Protein AF-A0A9X4BRK8-F1 (afdb_monomer_lite)

Structure (mmCIF, N/CA/C/O backbone):
data_AF-A0A9X4BRK8-F1
#
_entry.id   AF-A0A9X4BRK8-F1
#
loop_
_atom_site.group_PDB
_atom_site.id
_atom_site.type_symbol
_atom_site.label_atom_id
_atom_site.label_alt_id
_atom_site.label_comp_id
_atom_site.label_asym_id
_atom_site.label_entity_id
_atom_site.label_seq_id
_atom_site.pdbx_PDB_ins_code
_atom_site.Cartn_x
_atom_site.Cartn_y
_atom_site.Cartn_z
_atom_site.occupancy
_atom_site.B_iso_or_equiv
_atom_site.auth_seq_id
_atom_site.auth_comp_id
_atom_site.auth_asym_id
_atom_site.auth_atom_id
_atom_site.pdbx_PDB_model_num
ATOM 1 N N . MET A 1 1 ? -19.166 24.510 8.272 1.00 47.44 1 MET A N 1
ATOM 2 C CA . MET A 1 1 ? -17.804 25.096 8.291 1.00 47.44 1 MET A CA 1
ATOM 3 C C . MET A 1 1 ? -17.540 25.873 9.580 1.00 47.44 1 MET A C 1
ATOM 5 O O . MET A 1 1 ? -16.545 25.584 10.220 1.00 47.44 1 MET A O 1
ATOM 9 N N . GLN A 1 2 ? -18.430 26.770 10.032 1.00 37.22 2 GLN A N 1
ATOM 10 C CA . GLN A 1 2 ? -18.241 27.471 11.315 1.00 37.22 2 GLN A CA 1
ATOM 11 C C . GLN A 1 2 ? -18.487 26.601 12.559 1.00 37.22 2 GLN A C 1
ATOM 13 O O . GLN A 1 2 ? -17.734 26.729 13.507 1.00 37.22 2 GLN A O 1
ATOM 18 N N . GLU A 1 3 ? -19.438 25.664 12.565 1.00 36.09 3 GLU A N 1
ATOM 19 C CA . GLU A 1 3 ? -19.754 24.896 13.789 1.00 36.09 3 GLU A CA 1
ATOM 20 C C . GLU A 1 3 ? -18.674 23.882 14.208 1.00 36.09 3 GLU A C 1
ATOM 22 O O . GLU A 1 3 ? -18.436 23.701 15.397 1.00 36.09 3 GLU A O 1
ATOM 27 N N . ARG A 1 4 ? -17.960 23.263 13.256 1.00 47.50 4 ARG A N 1
ATOM 28 C CA . ARG A 1 4 ? -16.922 22.253 13.554 1.00 47.50 4 ARG A CA 1
ATOM 29 C C . ARG A 1 4 ? -15.639 22.875 14.117 1.00 47.50 4 ARG A C 1
ATOM 31 O O . ARG A 1 4 ? -15.017 22.294 15.003 1.00 47.50 4 ARG A O 1
ATOM 38 N N . ASP A 1 5 ? -15.272 24.060 13.629 1.00 40.69 5 ASP A N 1
ATOM 39 C CA . ASP A 1 5 ? -14.136 24.830 14.147 1.00 40.69 5 ASP A CA 1
ATOM 40 C C . ASP A 1 5 ? -14.514 25.691 15.361 1.00 40.69 5 ASP A C 1
ATOM 42 O O . ASP A 1 5 ? -13.680 25.872 16.247 1.00 40.69 5 ASP A O 1
ATOM 46 N N . ALA A 1 6 ? -15.760 26.174 15.462 1.00 37.47 6 ALA A N 1
ATOM 47 C CA . ALA A 1 6 ? -16.245 26.892 16.643 1.00 37.47 6 ALA A CA 1
ATOM 48 C C . ALA A 1 6 ? -16.349 25.965 17.862 1.00 37.47 6 ALA A C 1
ATOM 50 O O . ALA A 1 6 ? -15.853 26.325 18.926 1.00 37.47 6 ALA A O 1
ATOM 51 N N . ALA A 1 7 ? -16.838 24.730 17.697 1.00 42.97 7 ALA A N 1
ATOM 52 C CA . ALA A 1 7 ? -16.817 23.724 18.765 1.00 42.97 7 ALA A CA 1
ATOM 53 C C . ALA A 1 7 ? -15.388 23.327 19.197 1.00 42.97 7 ALA A C 1
ATOM 55 O O . ALA A 1 7 ? -15.181 22.868 20.315 1.00 42.97 7 ALA A O 1
ATOM 56 N N . ARG A 1 8 ? -14.377 23.521 18.334 1.00 47.47 8 ARG A N 1
ATOM 57 C CA . ARG A 1 8 ? -12.959 23.264 18.655 1.00 47.47 8 ARG A CA 1
ATOM 58 C C . ARG A 1 8 ? -12.222 24.468 19.254 1.00 47.47 8 ARG A C 1
ATOM 60 O O . ARG A 1 8 ? -11.180 24.265 19.873 1.00 47.47 8 ARG A O 1
ATOM 67 N N . LYS A 1 9 ? -12.698 25.702 19.047 1.00 42.47 9 LYS A N 1
ATOM 68 C CA . LYS A 1 9 ? -11.983 26.937 19.437 1.00 42.47 9 LYS A CA 1
ATOM 69 C C . LYS A 1 9 ? -12.664 27.777 20.516 1.00 42.47 9 LYS A C 1
ATOM 71 O O . LYS A 1 9 ? -11.999 28.656 21.059 1.00 42.47 9 LYS A O 1
ATOM 76 N N . SER A 1 10 ? -13.922 27.528 20.869 1.00 37.38 10 SER A N 1
ATOM 77 C CA . SER A 1 10 ? -14.596 28.275 21.937 1.00 37.38 10 SER A CA 1
ATOM 78 C C . SER A 1 10 ? -15.295 27.346 22.927 1.00 37.38 10 SER A C 1
ATOM 80 O O . SER A 1 10 ? -16.379 26.855 22.639 1.00 37.38 10 SER A O 1
ATOM 82 N N . ASN A 1 11 ? -14.647 27.202 24.089 1.00 33.84 11 ASN A N 1
ATOM 83 C CA . ASN A 1 11 ? -15.094 26.708 25.401 1.00 33.84 11 ASN A CA 1
ATOM 84 C C . ASN A 1 11 ? -14.345 25.458 25.896 1.00 33.84 11 ASN A C 1
ATOM 86 O O . ASN A 1 11 ? -14.092 24.541 25.119 1.00 33.84 11 ASN A O 1
ATOM 90 N N . PRO A 1 12 ? -14.007 25.395 27.202 1.00 38.78 12 PRO A N 1
ATOM 91 C CA . PRO A 1 12 ? -13.500 24.199 27.865 1.00 38.78 12 PRO A CA 1
ATOM 92 C C . PRO A 1 12 ? -14.657 23.215 28.097 1.00 38.78 12 PRO A C 1
ATOM 94 O O . PRO A 1 12 ? -14.921 22.802 29.224 1.00 38.78 12 PRO A O 1
ATOM 97 N N . GLU A 1 13 ? -15.399 22.886 27.042 1.00 43.75 13 GLU A N 1
ATOM 98 C CA . GLU A 1 13 ? -16.295 21.741 27.094 1.00 43.75 13 GLU A CA 1
ATOM 99 C C . GLU A 1 13 ? -15.433 20.476 27.195 1.00 43.75 13 GLU A C 1
ATOM 101 O O . GLU A 1 13 ? -14.366 20.404 26.568 1.00 43.75 13 GLU A O 1
ATOM 106 N N . PRO A 1 14 ? -15.832 19.487 28.014 1.00 42.47 14 PRO A N 1
ATOM 107 C CA . PRO A 1 14 ? -15.143 18.209 28.034 1.00 42.47 14 PRO A CA 1
ATOM 108 C C . PRO A 1 14 ? -15.104 17.686 26.598 1.00 42.47 14 PRO A C 1
ATOM 110 O O . PRO A 1 14 ? -16.130 17.665 25.921 1.00 42.47 14 PRO A O 1
ATOM 113 N N . ALA A 1 15 ? -13.905 17.340 26.118 1.00 55.28 15 ALA A N 1
ATOM 114 C CA . ALA A 1 15 ? -13.717 16.820 24.769 1.00 55.28 15 ALA A CA 1
ATOM 115 C C . ALA A 1 15 ? -14.790 15.760 24.494 1.00 55.28 15 ALA A C 1
ATOM 117 O O . ALA A 1 15 ? -14.903 14.817 25.277 1.00 55.28 15 ALA A O 1
ATOM 118 N N . ALA A 1 16 ? -15.589 15.959 23.437 1.00 64.69 16 ALA A N 1
ATOM 119 C CA . ALA A 1 16 ? -16.708 15.083 23.102 1.00 64.69 16 ALA A CA 1
ATOM 120 C C . ALA A 1 16 ? -16.284 13.612 23.224 1.00 64.69 16 ALA A C 1
ATOM 122 O O . ALA A 1 16 ? -15.266 13.214 22.641 1.00 64.69 16 ALA A O 1
ATOM 123 N N . GLU A 1 17 ? -17.035 12.851 24.026 1.00 84.00 17 GLU A N 1
ATOM 124 C CA . GLU A 1 17 ? -16.755 11.450 24.333 1.00 84.00 17 GLU A CA 1
ATOM 125 C C . GLU A 1 17 ? -16.599 10.656 23.030 1.00 84.00 17 GLU A C 1
ATOM 127 O O . GLU A 1 17 ? -17.471 10.677 22.158 1.00 84.00 17 GLU A O 1
ATOM 132 N N . ILE A 1 18 ? -15.462 9.976 22.877 1.00 90.75 18 ILE A N 1
ATOM 133 C CA . ILE A 1 18 ? -15.183 9.178 21.684 1.00 90.75 18 ILE A CA 1
ATOM 134 C C . ILE A 1 18 ? -15.960 7.868 21.808 1.00 90.75 18 ILE A C 1
ATOM 136 O O . ILE A 1 18 ? -15.642 7.029 22.645 1.00 90.75 18 ILE A O 1
ATOM 140 N N . LYS A 1 19 ? -16.955 7.664 20.945 1.00 93.12 19 LYS A N 1
ATOM 141 C CA . LYS A 1 19 ? -17.783 6.451 20.912 1.00 93.12 19 LYS A CA 1
ATOM 142 C C . LYS A 1 19 ? -17.181 5.328 20.079 1.00 93.12 19 LYS A C 1
ATOM 144 O O . LYS A 1 19 ? -17.564 4.180 20.275 1.00 93.12 19 LYS A O 1
ATOM 149 N N . GLN A 1 20 ? -16.276 5.639 19.151 1.00 95.44 20 GLN A N 1
ATOM 150 C CA . GLN A 1 20 ? -15.549 4.643 18.360 1.00 95.44 20 GLN A CA 1
ATOM 151 C C . GLN A 1 20 ? -14.263 5.206 17.746 1.00 95.44 20 GLN A C 1
ATOM 153 O O . GLN A 1 20 ? -14.160 6.403 17.464 1.00 95.44 20 GLN A O 1
ATOM 158 N N . LEU A 1 21 ? -13.316 4.313 17.462 1.00 97.56 21 LEU A N 1
ATOM 159 C CA . LEU A 1 21 ? -12.140 4.583 16.640 1.00 97.56 21 LEU A CA 1
ATOM 160 C C . LEU A 1 21 ? -12.129 3.651 15.421 1.00 97.56 21 LEU A C 1
ATOM 162 O O . LEU A 1 21 ? -12.079 2.430 15.561 1.00 97.56 21 LEU A O 1
ATOM 166 N N . ALA A 1 22 ? -12.111 4.227 14.222 1.00 97.69 22 ALA A N 1
ATOM 167 C CA . ALA A 1 22 ? -11.829 3.496 12.993 1.00 97.69 22 ALA A CA 1
ATOM 168 C C . ALA A 1 22 ? -10.344 3.635 12.632 1.00 97.69 22 ALA A C 1
ATOM 170 O O . ALA A 1 22 ? -9.827 4.747 12.523 1.00 97.69 22 ALA A O 1
ATOM 171 N N . VAL A 1 23 ? -9.666 2.507 12.431 1.00 97.94 23 VAL A N 1
ATOM 172 C CA . VAL A 1 23 ? -8.261 2.437 12.012 1.00 97.94 23 VAL A CA 1
ATOM 173 C C . VAL A 1 23 ? -8.213 1.861 10.606 1.00 97.94 23 VAL A C 1
ATOM 175 O O . VAL A 1 23 ? -8.427 0.667 10.419 1.00 97.94 23 VAL A O 1
ATOM 178 N N . LEU A 1 24 ? -7.941 2.693 9.608 1.00 97.25 24 LEU A N 1
ATOM 179 C CA . LEU A 1 24 ? -7.894 2.264 8.217 1.00 97.25 24 LEU A CA 1
ATOM 180 C C . LEU A 1 24 ? -6.449 2.076 7.771 1.00 97.25 24 LEU A C 1
ATOM 182 O O . LEU A 1 24 ? -5.605 2.953 7.973 1.00 97.25 24 LEU A O 1
ATOM 186 N N . ASP A 1 25 ? -6.173 0.956 7.115 1.00 95.38 25 ASP A N 1
ATOM 187 C CA . ASP A 1 25 ? -5.050 0.909 6.201 1.00 95.38 25 ASP A CA 1
ATOM 188 C C . ASP A 1 25 ? -5.290 1.884 5.050 1.00 95.38 25 ASP A C 1
ATOM 190 O O . ASP A 1 25 ? -6.407 2.062 4.563 1.00 95.38 25 ASP A O 1
ATOM 194 N N . TRP A 1 26 ? -4.223 2.537 4.625 1.00 93.25 26 TRP A N 1
ATOM 195 C CA . TRP A 1 26 ? -4.277 3.424 3.484 1.00 93.25 26 TRP A CA 1
ATOM 196 C C . TRP A 1 26 ? -4.177 2.659 2.169 1.00 93.25 26 TRP A C 1
ATOM 198 O O . TRP A 1 26 ? -5.005 2.859 1.281 1.00 93.25 26 TRP A O 1
ATOM 208 N N . ASP A 1 27 ? -3.173 1.794 2.043 1.00 89.88 27 ASP A N 1
ATOM 209 C CA . ASP A 1 27 ? -2.798 1.186 0.770 1.00 89.88 27 ASP A CA 1
ATOM 210 C C . ASP A 1 27 ? -3.693 -0.024 0.476 1.00 89.88 27 ASP A C 1
ATOM 212 O O . ASP A 1 27 ? -3.844 -0.911 1.303 1.00 89.88 27 ASP A O 1
ATOM 216 N N . ASP A 1 28 ? -4.349 -0.019 -0.685 1.00 88.00 28 ASP A N 1
ATOM 217 C CA . ASP A 1 28 ? -5.290 -1.048 -1.159 1.00 88.00 28 ASP A CA 1
ATOM 218 C C . ASP A 1 28 ? -6.465 -1.378 -0.222 1.00 88.00 28 ASP A C 1
ATOM 220 O O . ASP A 1 28 ? -7.196 -2.346 -0.432 1.00 88.00 28 ASP A O 1
ATOM 224 N N . CYS A 1 29 ? -6.700 -0.507 0.757 1.00 91.00 29 CYS A N 1
ATOM 225 C CA . CYS A 1 29 ? -7.930 -0.406 1.524 1.00 91.00 29 CYS A CA 1
ATOM 226 C C . CYS A 1 29 ? -8.630 0.910 1.151 1.00 91.00 29 CYS A C 1
ATOM 228 O O . CYS A 1 29 ? -9.657 0.893 0.476 1.00 91.00 29 CYS A O 1
ATOM 230 N N . VAL A 1 30 ? -8.046 2.067 1.478 1.00 92.56 30 VAL A N 1
ATOM 231 C CA . VAL A 1 30 ? -8.628 3.379 1.133 1.00 92.56 30 VAL A CA 1
ATOM 232 C C . VAL A 1 30 ? -8.224 3.845 -0.269 1.00 92.56 30 VAL A C 1
ATOM 234 O O . VAL A 1 30 ? -9.067 4.333 -1.025 1.00 92.56 30 VAL A O 1
ATOM 237 N N . ARG A 1 31 ? -6.948 3.701 -0.634 1.00 92.31 31 ARG A N 1
ATOM 238 C CA . ARG A 1 31 ? -6.349 4.199 -1.881 1.00 92.31 31 ARG A CA 1
ATOM 239 C C . ARG A 1 31 ? -5.922 3.036 -2.778 1.00 92.31 31 ARG A C 1
ATOM 241 O O . ARG A 1 31 ? -5.335 2.078 -2.292 1.00 92.31 31 ARG A O 1
ATOM 248 N N . ASP A 1 32 ? -6.169 3.143 -4.086 1.00 91.38 32 ASP A N 1
ATOM 249 C CA . ASP A 1 32 ? -5.769 2.137 -5.090 1.00 91.38 32 ASP A CA 1
ATOM 250 C C . ASP A 1 32 ? -4.252 2.204 -5.348 1.00 91.38 32 ASP A C 1
ATOM 252 O O . ASP A 1 32 ? -3.784 2.940 -6.223 1.00 91.38 32 ASP A O 1
ATOM 256 N N . GLU A 1 33 ? -3.462 1.491 -4.537 1.00 91.19 33 GLU A N 1
ATOM 257 C CA . GLU A 1 33 ? -1.999 1.493 -4.634 1.00 91.19 33 GLU A CA 1
ATOM 258 C C . GLU A 1 33 ? -1.529 0.659 -5.809 1.00 91.19 33 GLU A C 1
ATOM 260 O O . GLU A 1 33 ? -0.759 1.150 -6.637 1.00 91.19 33 GLU A O 1
ATOM 265 N N . LYS A 1 34 ? -2.044 -0.562 -5.928 1.00 91.50 34 LYS A N 1
ATOM 266 C CA . LYS A 1 34 ? -1.611 -1.513 -6.951 1.00 91.50 34 LYS A CA 1
ATOM 267 C C . LYS A 1 34 ? -1.992 -1.041 -8.351 1.00 91.50 34 LYS A C 1
ATOM 269 O O . LYS A 1 34 ? -1.164 -1.112 -9.264 1.00 91.50 34 LYS A O 1
ATOM 274 N N . GLY A 1 35 ? -3.199 -0.500 -8.532 1.00 92.44 35 GLY A N 1
ATOM 275 C CA . GLY A 1 35 ? -3.634 0.058 -9.811 1.00 92.44 35 GLY A CA 1
ATOM 276 C C . GLY A 1 35 ? -2.796 1.264 -10.233 1.00 92.44 35 GLY A C 1
ATOM 277 O O . GLY A 1 35 ? -2.361 1.347 -11.384 1.00 92.44 35 GLY A O 1
ATOM 278 N N . MET A 1 36 ? -2.481 2.161 -9.297 1.00 92.38 36 MET A N 1
ATOM 279 C CA . MET A 1 36 ? -1.610 3.305 -9.570 1.00 92.38 36 MET A CA 1
ATOM 280 C C . MET A 1 36 ? -0.160 2.878 -9.836 1.00 92.38 36 MET A C 1
ATOM 282 O O . MET A 1 36 ? 0.473 3.387 -10.760 1.00 92.38 36 MET A O 1
ATOM 286 N N . THR A 1 37 ? 0.363 1.901 -9.092 1.00 93.00 37 THR A N 1
ATOM 287 C CA . THR A 1 37 ? 1.703 1.341 -9.308 1.00 93.00 37 THR A CA 1
ATOM 288 C C . THR A 1 37 ? 1.842 0.745 -10.708 1.00 93.00 37 THR A C 1
ATOM 290 O O . THR A 1 37 ? 2.854 0.984 -11.369 1.00 93.00 37 THR A O 1
ATOM 293 N N . TYR A 1 38 ? 0.820 0.032 -11.196 1.00 94.44 38 TYR A N 1
ATOM 294 C CA . TYR A 1 38 ? 0.775 -0.466 -12.572 1.00 94.44 38 TYR A CA 1
ATOM 295 C C . TYR A 1 38 ? 0.936 0.675 -13.583 1.00 94.44 38 TYR A C 1
ATOM 297 O O . TYR A 1 38 ? 1.852 0.660 -14.405 1.00 94.44 38 TYR A O 1
ATOM 305 N N . GLN A 1 39 ? 0.084 1.695 -13.484 1.00 94.69 39 GLN A N 1
ATOM 306 C CA . GLN A 1 39 ? 0.057 2.814 -14.428 1.00 94.69 39 GLN A CA 1
ATOM 307 C C . GLN A 1 39 ? 1.375 3.601 -14.426 1.00 94.69 39 GLN A C 1
ATOM 309 O O . GLN A 1 39 ? 1.939 3.886 -15.485 1.00 94.69 39 GLN A O 1
ATOM 314 N N . LEU A 1 40 ? 1.916 3.893 -13.240 1.00 94.88 40 LEU A N 1
ATOM 315 C CA . LEU A 1 40 ? 3.173 4.623 -13.097 1.00 94.88 40 LEU A CA 1
ATOM 316 C C . LEU A 1 40 ? 4.383 3.838 -13.611 1.00 94.88 40 LEU A C 1
ATOM 318 O O . LEU A 1 40 ? 5.271 4.439 -14.208 1.00 94.88 40 LEU A O 1
ATOM 322 N N . LEU A 1 41 ? 4.438 2.515 -13.418 1.00 96.12 41 LEU A N 1
ATOM 323 C CA . LEU A 1 41 ? 5.531 1.695 -13.956 1.00 96.12 41 LEU A CA 1
ATOM 324 C C . LEU A 1 41 ? 5.498 1.631 -15.486 1.00 96.12 41 LEU A C 1
ATOM 326 O O . LEU A 1 41 ? 6.548 1.707 -16.120 1.00 96.12 41 LEU A O 1
ATOM 330 N N . HIS A 1 42 ? 4.310 1.559 -16.088 1.00 95.62 42 HIS A N 1
ATOM 331 C CA . HIS A 1 42 ? 4.150 1.660 -17.543 1.00 95.62 42 HIS A CA 1
ATOM 332 C C . HIS A 1 42 ? 4.609 3.018 -18.082 1.00 95.62 42 HIS A C 1
ATOM 334 O O . HIS A 1 42 ? 5.343 3.078 -19.071 1.00 95.62 42 HIS A O 1
ATOM 340 N N . ASN A 1 43 ? 4.254 4.111 -17.403 1.00 95.31 43 ASN A N 1
ATOM 341 C CA . ASN A 1 43 ? 4.761 5.439 -17.748 1.00 95.31 43 ASN A CA 1
ATOM 342 C C . ASN A 1 43 ? 6.286 5.522 -17.599 1.00 95.31 43 ASN A C 1
ATOM 344 O O . ASN A 1 43 ? 6.957 6.024 -18.497 1.00 95.31 43 ASN A O 1
ATOM 348 N N . ALA A 1 44 ? 6.842 4.997 -16.505 1.00 95.31 44 ALA A N 1
ATOM 349 C CA . ALA A 1 44 ? 8.278 4.998 -16.250 1.00 95.31 44 ALA A CA 1
ATOM 350 C C . ALA A 1 44 ? 9.057 4.214 -17.314 1.00 95.31 44 ALA A C 1
ATOM 352 O O . ALA A 1 44 ? 10.106 4.674 -17.763 1.00 95.31 44 ALA A O 1
ATOM 353 N N . LEU A 1 45 ? 8.530 3.072 -17.768 1.00 95.12 45 LEU A N 1
ATOM 354 C CA . LEU A 1 45 ? 9.090 2.320 -18.891 1.00 95.12 45 LEU A CA 1
ATOM 355 C C . LEU A 1 45 ? 9.103 3.154 -20.176 1.00 95.12 45 LEU A C 1
ATOM 357 O O . LEU A 1 45 ? 10.134 3.223 -20.840 1.00 95.12 45 LEU A O 1
ATOM 361 N N . ALA A 1 46 ? 7.991 3.814 -20.509 1.00 94.19 46 ALA A N 1
ATOM 362 C CA . ALA A 1 46 ? 7.902 4.654 -21.701 1.00 94.19 46 ALA A CA 1
ATOM 363 C C . ALA A 1 46 ? 8.860 5.855 -21.647 1.00 94.19 46 ALA A C 1
ATOM 365 O O . ALA A 1 46 ? 9.510 6.158 -22.643 1.00 94.19 46 ALA A O 1
ATOM 366 N N . ILE A 1 47 ? 8.987 6.510 -20.490 1.00 93.69 47 ILE A N 1
ATOM 367 C CA . ILE A 1 47 ? 9.930 7.617 -20.277 1.00 93.69 47 ILE A CA 1
ATOM 368 C C . ILE A 1 47 ? 11.369 7.122 -20.450 1.00 93.69 47 ILE A C 1
ATOM 370 O O . ILE A 1 47 ? 12.086 7.626 -21.311 1.00 93.69 47 ILE A O 1
ATOM 374 N N . THR A 1 48 ? 11.746 6.067 -19.724 1.00 93.56 48 THR A N 1
ATOM 375 C CA . THR A 1 48 ? 13.106 5.503 -19.767 1.00 93.56 48 THR A CA 1
ATOM 376 C C . THR A 1 48 ? 13.477 5.036 -21.181 1.00 93.56 48 THR A C 1
ATOM 378 O O . THR A 1 48 ? 14.603 5.225 -21.635 1.00 93.56 48 THR A O 1
ATOM 381 N N . ALA A 1 49 ? 12.522 4.458 -21.917 1.00 92.69 49 ALA A N 1
ATOM 382 C CA . ALA A 1 49 ? 12.722 4.011 -23.294 1.00 92.69 49 ALA A CA 1
ATOM 383 C C . ALA A 1 49 ? 12.946 5.155 -24.294 1.00 92.69 49 ALA A C 1
ATOM 385 O O . ALA A 1 49 ? 13.543 4.916 -25.342 1.00 92.69 49 ALA A O 1
ATOM 386 N N . ARG A 1 50 ? 12.448 6.366 -24.008 1.00 90.19 50 ARG A N 1
ATOM 387 C CA . ARG A 1 50 ? 12.673 7.562 -24.839 1.00 90.19 50 ARG A CA 1
ATOM 388 C C . ARG A 1 50 ? 13.985 8.256 -24.516 1.00 90.19 50 ARG A C 1
ATOM 390 O O . ARG A 1 50 ? 14.620 8.777 -25.419 1.00 90.19 50 ARG A O 1
ATOM 397 N N . GLU A 1 51 ? 14.386 8.255 -23.248 1.00 87.00 51 GLU A N 1
ATOM 398 C CA . GLU A 1 51 ? 15.670 8.819 -22.808 1.00 87.00 51 GLU A CA 1
ATOM 399 C C . GLU A 1 51 ? 16.868 8.075 -23.415 1.00 87.00 51 GLU A C 1
ATOM 401 O O . GLU A 1 51 ? 17.959 8.627 -23.512 1.00 87.00 51 GLU A O 1
ATOM 406 N N . SER A 1 52 ? 16.670 6.819 -23.828 1.00 71.44 52 SER A N 1
ATOM 407 C CA . SER A 1 52 ? 17.679 5.991 -24.491 1.00 71.44 52 SER A CA 1
ATOM 408 C C . SER A 1 52 ? 17.247 5.666 -25.926 1.00 71.44 52 SER A C 1
ATOM 410 O O . SER A 1 52 ? 16.644 4.614 -26.172 1.00 71.44 52 SER A O 1
ATOM 412 N N . GLU A 1 53 ? 17.545 6.567 -26.871 1.00 54.88 53 GLU A N 1
ATOM 413 C CA . GLU A 1 53 ? 17.298 6.342 -28.302 1.00 54.88 53 GLU A CA 1
ATOM 414 C C . GLU A 1 53 ? 17.929 5.010 -28.759 1.00 54.88 53 GLU A C 1
ATOM 416 O O . GLU A 1 53 ? 19.087 4.718 -28.468 1.00 54.88 53 GLU A O 1
ATOM 421 N N . ALA A 1 54 ? 17.143 4.180 -29.455 1.00 58.28 54 ALA A N 1
ATOM 422 C CA . ALA A 1 54 ? 17.545 2.875 -30.000 1.00 58.28 54 ALA A CA 1
ATOM 423 C C . ALA A 1 54 ? 17.982 1.794 -28.980 1.00 58.28 54 ALA A C 1
ATOM 425 O O . ALA A 1 54 ? 18.724 0.874 -29.328 1.00 58.28 54 ALA A O 1
ATOM 426 N N . SER A 1 55 ? 17.481 1.836 -27.742 1.00 74.06 55 SER A N 1
ATOM 427 C CA . SER A 1 55 ? 17.771 0.792 -26.748 1.00 74.06 55 SER A CA 1
ATOM 428 C C . SER A 1 55 ? 16.922 -0.485 -26.938 1.00 74.06 55 SER A C 1
ATOM 430 O O . SER A 1 55 ? 15.769 -0.416 -27.382 1.00 74.06 55 SER A O 1
ATOM 432 N N . PRO A 1 56 ? 17.428 -1.675 -26.548 1.00 87.06 56 PRO A N 1
ATOM 433 C CA . PRO A 1 56 ? 16.625 -2.897 -26.423 1.00 87.06 56 PRO A CA 1
ATOM 434 C C . PRO A 1 56 ? 15.309 -2.686 -25.656 1.00 87.06 56 PRO A C 1
ATOM 436 O O . PRO A 1 56 ? 14.278 -3.262 -26.015 1.00 87.06 56 PRO A O 1
ATOM 439 N N . LEU A 1 57 ? 15.315 -1.771 -24.679 1.00 91.31 57 LEU A N 1
ATOM 440 C CA . LEU A 1 57 ? 14.133 -1.366 -23.928 1.00 91.31 57 LEU A CA 1
ATOM 441 C C . LEU A 1 57 ? 13.024 -0.796 -24.826 1.00 91.31 57 LEU A C 1
ATOM 443 O O . LEU A 1 57 ? 11.866 -1.162 -24.641 1.00 91.31 57 LEU A O 1
ATOM 447 N N . SER A 1 58 ? 13.334 0.038 -25.824 1.00 91.06 58 SER A N 1
ATOM 448 C CA . SER A 1 58 ? 12.315 0.599 -26.725 1.00 91.06 58 SER A CA 1
ATOM 449 C C . SER A 1 58 ? 11.557 -0.502 -27.481 1.00 91.06 58 SER A C 1
ATOM 451 O O . SER A 1 58 ? 10.336 -0.420 -27.636 1.00 91.06 58 SER A O 1
ATOM 453 N N . ARG A 1 59 ? 12.244 -1.586 -27.881 1.00 90.50 59 ARG A N 1
ATOM 454 C CA . ARG A 1 59 ? 11.602 -2.766 -28.496 1.00 90.50 59 ARG A CA 1
ATOM 455 C C . ARG A 1 59 ? 10.725 -3.524 -27.499 1.00 90.50 59 ARG A C 1
ATOM 457 O O . ARG A 1 59 ? 9.590 -3.864 -27.830 1.00 90.50 59 ARG A O 1
ATOM 464 N N . ALA A 1 60 ? 11.218 -3.752 -26.280 1.00 93.38 60 ALA A N 1
ATOM 465 C CA . ALA A 1 60 ? 10.454 -4.422 -25.228 1.00 93.38 60 ALA A CA 1
ATOM 466 C C . ALA A 1 60 ? 9.182 -3.643 -24.847 1.00 93.38 60 ALA A C 1
ATOM 468 O O . ALA A 1 60 ? 8.116 -4.240 -24.689 1.00 93.38 60 ALA A O 1
ATOM 469 N N . VAL A 1 61 ? 9.261 -2.311 -24.772 1.00 93.31 61 VAL A N 1
ATOM 470 C CA . VAL A 1 61 ? 8.103 -1.435 -24.526 1.00 93.31 61 VAL A CA 1
ATOM 471 C C . VAL A 1 61 ? 7.115 -1.474 -25.694 1.00 93.31 61 VAL A C 1
ATOM 473 O O . VAL A 1 61 ? 5.909 -1.559 -25.472 1.00 93.31 61 VAL A O 1
ATOM 476 N N . ALA A 1 62 ? 7.585 -1.497 -26.944 1.00 90.38 62 ALA A N 1
ATOM 477 C CA . ALA A 1 62 ? 6.699 -1.666 -28.096 1.00 90.38 62 ALA A CA 1
ATOM 478 C C . ALA A 1 62 ? 5.953 -3.015 -28.061 1.00 90.38 62 ALA A C 1
ATOM 480 O O . ALA A 1 62 ? 4.751 -3.070 -28.331 1.00 90.38 62 ALA A O 1
ATOM 481 N N . GLN A 1 63 ? 6.635 -4.100 -27.677 1.00 90.25 63 GLN A N 1
ATOM 482 C CA . GLN A 1 63 ? 6.015 -5.416 -27.503 1.00 90.25 63 GLN A CA 1
ATOM 483 C C . GLN A 1 63 ? 4.989 -5.426 -26.362 1.00 90.25 63 GLN A C 1
ATOM 485 O O . GLN A 1 63 ? 3.903 -5.987 -26.529 1.00 90.25 63 GLN A O 1
ATOM 490 N N . LEU A 1 64 ? 5.307 -4.788 -25.233 1.00 91.50 64 LEU A N 1
ATOM 491 C CA . LEU A 1 64 ? 4.388 -4.592 -24.111 1.00 91.50 64 LEU A CA 1
ATOM 492 C C . LEU A 1 64 ? 3.113 -3.863 -24.563 1.00 91.50 64 LEU A C 1
ATOM 494 O O . LEU A 1 64 ? 2.012 -4.372 -24.358 1.00 91.50 64 LEU A O 1
ATOM 498 N N . ASN A 1 65 ? 3.256 -2.73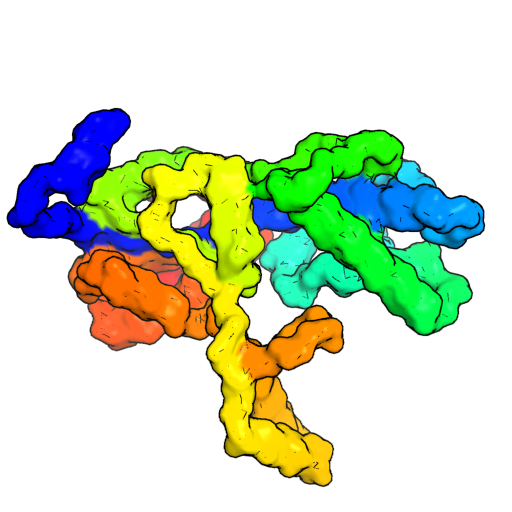8 -25.267 1.00 87.75 65 ASN A N 1
ATOM 499 C CA . ASN A 1 65 ? 2.127 -1.953 -25.774 1.00 87.75 65 ASN A CA 1
ATOM 500 C C . ASN A 1 65 ? 1.262 -2.755 -26.757 1.00 87.75 65 ASN A C 1
ATOM 502 O O . ASN A 1 65 ? 0.036 -2.767 -26.645 1.00 87.75 65 ASN A O 1
ATOM 506 N N . LYS A 1 66 ? 1.888 -3.493 -27.684 1.00 87.25 66 LYS A N 1
ATOM 507 C CA . LYS A 1 66 ? 1.172 -4.376 -28.618 1.00 87.25 66 LYS A CA 1
ATOM 508 C C . LYS A 1 66 ? 0.383 -5.462 -27.880 1.00 87.25 66 LYS A C 1
ATOM 510 O O . LYS A 1 66 ? -0.743 -5.776 -28.262 1.00 87.25 66 LYS A O 1
ATOM 515 N N . ARG A 1 67 ? 0.951 -6.033 -26.811 1.00 84.81 67 ARG A N 1
ATOM 516 C CA . ARG A 1 67 ? 0.274 -7.032 -25.969 1.00 84.81 67 ARG A CA 1
ATOM 517 C C . ARG A 1 67 ? -0.955 -6.434 -25.296 1.00 84.81 67 ARG A C 1
ATOM 519 O O . ARG A 1 67 ? -2.029 -7.018 -25.407 1.00 84.81 67 ARG A O 1
ATOM 526 N N . MET A 1 68 ? -0.811 -5.275 -24.657 1.00 80.75 68 MET A N 1
ATOM 527 C CA . MET A 1 68 ? -1.922 -4.599 -23.980 1.00 80.75 68 MET A CA 1
ATOM 528 C C . MET A 1 68 ? -3.083 -4.307 -24.933 1.00 80.75 68 MET A C 1
ATOM 530 O O . MET A 1 68 ? -4.236 -4.501 -24.566 1.00 80.75 68 MET A O 1
ATOM 534 N N . GLN A 1 69 ? -2.784 -3.920 -26.175 1.00 82.19 69 GLN A N 1
ATOM 535 C CA . GLN A 1 69 ? -3.796 -3.687 -27.209 1.00 82.19 69 GLN A CA 1
ATOM 536 C C . GLN A 1 69 ? -4.461 -4.977 -27.708 1.00 82.19 69 GLN A C 1
ATOM 538 O O . GLN A 1 69 ? -5.617 -4.951 -28.115 1.00 82.19 69 GLN A O 1
ATOM 543 N N . SER A 1 70 ? -3.752 -6.110 -27.683 1.00 83.19 70 SER A N 1
ATOM 544 C CA . SER A 1 70 ? -4.287 -7.392 -28.163 1.00 83.19 70 SER A CA 1
ATOM 545 C C . SER A 1 70 ? -5.330 -8.026 -27.237 1.00 83.19 70 SER A C 1
ATOM 547 O O . SER A 1 70 ? -6.065 -8.906 -27.674 1.00 83.19 70 SER A O 1
ATOM 549 N N . GLY A 1 71 ? -5.355 -7.647 -25.953 1.00 75.38 71 GLY A N 1
ATOM 550 C CA . GLY A 1 71 ? -6.233 -8.248 -24.941 1.00 75.38 71 GLY A CA 1
ATOM 551 C C . GLY A 1 71 ? -5.921 -9.712 -24.592 1.00 75.38 71 GLY A C 1
ATOM 552 O O . GLY A 1 71 ? -6.629 -10.309 -23.786 1.00 75.38 71 GLY A O 1
ATOM 553 N N . LEU A 1 72 ? -4.871 -10.309 -25.171 1.00 79.75 72 LEU A N 1
ATOM 554 C CA . LEU A 1 72 ? -4.513 -11.703 -24.914 1.00 79.75 72 LEU A CA 1
ATOM 555 C C . LEU A 1 72 ? -3.912 -11.875 -23.507 1.00 79.75 72 LEU A C 1
ATOM 557 O O . LEU A 1 72 ? -2.950 -11.170 -23.170 1.00 79.75 72 LEU A O 1
ATOM 561 N N . PRO A 1 73 ? -4.386 -12.857 -22.713 1.00 80.38 73 PRO A N 1
ATOM 562 C CA . PRO A 1 73 ? -3.906 -13.074 -21.351 1.00 80.38 73 PRO A CA 1
ATOM 563 C C . PRO A 1 73 ? -2.411 -13.387 -21.352 1.00 80.38 73 PRO A C 1
ATOM 565 O O . PRO A 1 73 ? -1.933 -14.162 -22.180 1.00 80.38 73 PRO A O 1
ATOM 568 N N . ALA A 1 74 ? -1.646 -12.756 -20.462 1.00 83.06 74 ALA A N 1
ATOM 569 C CA . ALA A 1 74 ? -0.211 -13.002 -20.333 1.00 83.06 74 ALA A CA 1
ATOM 570 C C . ALA A 1 74 ? 0.062 -14.432 -19.838 1.00 83.06 74 ALA A C 1
ATOM 572 O O . ALA A 1 74 ? -0.651 -14.936 -18.972 1.00 83.06 74 ALA A O 1
ATOM 573 N N . THR A 1 75 ? 1.109 -15.070 -20.365 1.00 83.25 75 THR A N 1
ATOM 574 C CA . THR A 1 75 ? 1.567 -16.375 -19.866 1.00 83.25 75 THR A CA 1
ATOM 575 C C . THR A 1 75 ? 2.173 -16.231 -18.470 1.00 83.25 75 THR A C 1
ATOM 577 O O . THR A 1 75 ? 2.590 -15.142 -18.071 1.00 83.25 75 THR A O 1
ATOM 580 N N . ASP A 1 76 ? 2.292 -17.334 -17.732 1.00 76.62 76 ASP A N 1
ATOM 581 C CA . ASP A 1 76 ? 2.935 -17.322 -16.408 1.00 76.62 76 ASP A CA 1
ATOM 582 C C . ASP A 1 76 ? 4.428 -16.970 -16.467 1.00 76.62 76 ASP A C 1
ATOM 584 O O . ASP A 1 76 ? 4.983 -16.422 -15.515 1.00 76.62 76 ASP A O 1
ATOM 588 N N . SER A 1 77 ? 5.073 -17.228 -17.607 1.00 83.56 77 SER A N 1
ATOM 589 C CA . SER A 1 77 ? 6.461 -16.847 -17.876 1.00 83.56 77 SER A CA 1
ATOM 590 C C . SER A 1 77 ? 6.643 -15.366 -18.219 1.00 83.56 77 SER A C 1
ATOM 592 O O . SER A 1 77 ? 7.769 -14.872 -18.170 1.00 83.56 77 SER A O 1
ATOM 594 N N . ALA A 1 78 ? 5.570 -14.645 -18.560 1.00 89.50 78 ALA A N 1
ATOM 595 C CA . ALA A 1 78 ? 5.656 -13.238 -18.925 1.00 89.50 78 ALA A CA 1
ATOM 596 C C . ALA A 1 78 ? 5.994 -12.356 -17.704 1.00 89.50 78 ALA A C 1
ATOM 598 O O . ALA A 1 78 ? 5.737 -12.736 -16.553 1.00 89.50 78 ALA A O 1
ATOM 599 N N . PRO A 1 79 ? 6.565 -11.160 -17.924 1.00 92.56 79 PRO A N 1
ATOM 600 C CA . PRO A 1 79 ? 6.672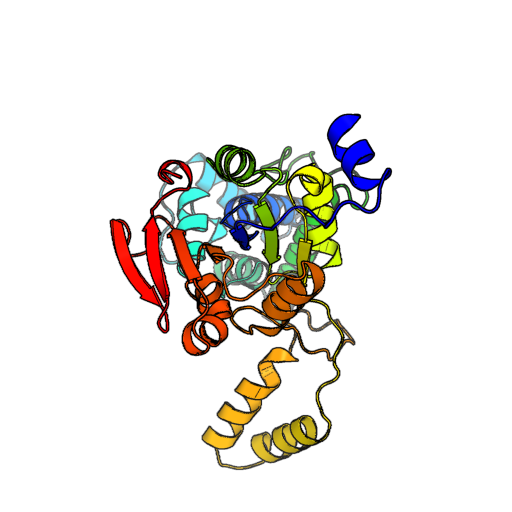 -10.150 -16.883 1.00 92.56 79 PRO A CA 1
ATOM 601 C C . PRO A 1 79 ? 5.324 -9.806 -16.257 1.00 92.56 79 PRO A C 1
ATOM 603 O O . PRO A 1 79 ? 4.300 -9.779 -16.943 1.00 92.56 79 PRO A O 1
ATOM 606 N N . LEU A 1 80 ? 5.328 -9.428 -14.980 1.00 92.19 80 LEU A N 1
ATOM 607 C CA . LEU A 1 80 ? 4.121 -8.982 -14.281 1.00 92.19 80 LEU A CA 1
ATOM 608 C C . LEU A 1 80 ? 3.447 -7.799 -14.978 1.00 92.19 80 LEU A C 1
ATOM 610 O O . LEU A 1 80 ? 2.224 -7.771 -15.073 1.00 92.19 80 LEU A O 1
ATOM 614 N N . LEU A 1 81 ? 4.225 -6.862 -15.526 1.00 93.31 81 LEU A N 1
ATOM 615 C CA . LEU A 1 81 ? 3.687 -5.692 -16.229 1.00 93.31 81 LEU A CA 1
ATOM 616 C C . LEU A 1 81 ? 2.969 -6.034 -17.542 1.00 93.31 81 LEU A C 1
ATOM 618 O O . LEU A 1 81 ? 2.199 -5.209 -18.025 1.00 93.31 81 LEU A O 1
ATOM 622 N N . MET A 1 82 ? 3.165 -7.239 -18.097 1.00 92.56 82 MET A N 1
ATOM 623 C CA . MET A 1 82 ? 2.401 -7.711 -19.260 1.00 92.56 82 MET A CA 1
ATOM 624 C C . MET A 1 82 ? 0.990 -8.185 -18.912 1.00 92.56 82 MET A C 1
ATOM 626 O O . MET A 1 82 ? 0.185 -8.402 -19.819 1.00 92.56 82 MET A O 1
ATOM 630 N N . LYS A 1 83 ? 0.684 -8.383 -17.627 1.00 91.00 83 LYS A N 1
ATOM 631 C CA . LYS A 1 83 ? -0.673 -8.701 -17.182 1.00 91.00 83 LYS A CA 1
ATOM 632 C C . LYS A 1 83 ? -1.589 -7.491 -17.379 1.00 91.00 83 LYS A C 1
ATOM 634 O O . LYS A 1 83 ? -1.133 -6.349 -17.491 1.00 91.00 83 LYS A O 1
ATOM 639 N N . THR A 1 84 ? -2.895 -7.747 -17.413 1.00 90.81 84 THR A N 1
ATOM 640 C CA . THR A 1 84 ? -3.892 -6.675 -17.309 1.00 90.81 84 THR A CA 1
ATOM 641 C C . THR A 1 84 ? -3.725 -5.955 -15.965 1.00 90.81 84 THR A C 1
ATOM 643 O O . THR A 1 84 ? -3.183 -6.534 -15.021 1.00 90.81 84 THR A O 1
ATOM 646 N N . GLN A 1 85 ? -4.193 -4.706 -15.851 1.00 91.12 85 GLN A N 1
ATOM 647 C CA . GLN A 1 85 ? -4.155 -3.989 -14.568 1.00 91.12 85 GLN A CA 1
ATOM 648 C C . GLN A 1 85 ? -4.874 -4.788 -13.467 1.00 91.12 85 GLN A C 1
ATOM 650 O O . GLN A 1 85 ? -4.382 -4.879 -12.347 1.00 91.12 85 GLN A O 1
ATOM 655 N N . GLU A 1 86 ? -6.003 -5.420 -13.796 1.00 89.75 86 GLU A N 1
ATOM 656 C CA . GLU A 1 86 ? -6.763 -6.248 -12.860 1.00 89.75 86 GLU A CA 1
ATOM 657 C C . GLU A 1 86 ? -5.949 -7.453 -12.368 1.00 89.75 86 GLU A C 1
ATOM 659 O O . GLU A 1 86 ? -5.819 -7.661 -11.161 1.00 89.75 86 GLU A O 1
ATOM 664 N N . ASP A 1 87 ? -5.350 -8.223 -13.279 1.00 89.75 87 ASP A N 1
ATOM 665 C CA . ASP A 1 87 ? -4.555 -9.401 -12.916 1.00 89.75 87 ASP A CA 1
ATOM 666 C C . ASP A 1 87 ? -3.266 -9.028 -12.183 1.00 89.75 87 ASP A C 1
ATOM 668 O O . ASP A 1 87 ? -2.816 -9.763 -11.303 1.00 89.75 87 ASP A O 1
ATOM 672 N N . PHE A 1 88 ? -2.670 -7.884 -12.524 1.00 91.62 88 PHE A N 1
ATOM 673 C CA . PHE A 1 88 ? -1.537 -7.321 -11.800 1.00 91.62 88 PHE A CA 1
ATOM 674 C C . PHE A 1 88 ? -1.921 -7.001 -10.352 1.00 91.62 88 PHE A C 1
ATOM 676 O O . PHE A 1 88 ? -1.257 -7.471 -9.425 1.00 91.62 88 PHE A O 1
ATOM 683 N N . THR A 1 89 ? -3.029 -6.283 -10.148 1.00 89.81 89 THR A N 1
ATOM 684 C CA . THR A 1 89 ? -3.538 -5.968 -8.810 1.00 89.81 89 THR A CA 1
ATOM 685 C C . THR A 1 89 ? -3.839 -7.244 -8.035 1.00 89.81 89 THR A C 1
ATOM 687 O O . THR A 1 89 ? -3.299 -7.426 -6.945 1.00 89.81 89 THR A O 1
ATOM 690 N N . LYS A 1 90 ? -4.597 -8.189 -8.606 1.00 88.56 90 LYS A N 1
ATOM 691 C CA . LYS A 1 90 ? -4.892 -9.481 -7.959 1.00 88.56 90 LYS A CA 1
ATOM 692 C C . LYS A 1 90 ? -3.620 -10.234 -7.571 1.00 88.56 90 LYS A C 1
ATOM 694 O O . LYS A 1 90 ? -3.522 -10.752 -6.460 1.00 88.56 90 LYS A O 1
ATOM 699 N N . HIS A 1 91 ? -2.623 -10.265 -8.457 1.00 89.12 91 HIS A N 1
ATOM 700 C CA . HIS A 1 91 ? -1.350 -10.926 -8.191 1.00 89.12 91 HIS A CA 1
ATOM 701 C C . HIS A 1 91 ? -0.631 -10.323 -6.978 1.00 89.12 91 HIS A C 1
ATOM 703 O O . HIS A 1 91 ? -0.120 -11.075 -6.142 1.00 89.12 91 HIS A O 1
ATOM 709 N N . LEU A 1 92 ? -0.604 -8.992 -6.874 1.00 88.69 92 LEU A N 1
ATOM 710 C CA . LEU A 1 92 ? 0.049 -8.282 -5.777 1.00 88.69 92 LEU A CA 1
ATOM 711 C C . LEU A 1 92 ? -0.761 -8.309 -4.476 1.00 88.69 92 LEU A C 1
ATOM 713 O O . LEU A 1 92 ? -0.149 -8.355 -3.412 1.00 88.69 92 LEU A O 1
ATOM 717 N N . MET A 1 93 ? -2.100 -8.356 -4.525 1.00 85.44 93 MET A N 1
ATOM 718 C CA . MET A 1 93 ? -2.950 -8.509 -3.326 1.00 85.44 93 MET A CA 1
ATOM 719 C C . MET A 1 93 ? -2.592 -9.773 -2.533 1.00 85.44 93 MET A C 1
ATOM 721 O O . MET A 1 93 ? -2.636 -9.779 -1.307 1.00 85.44 93 MET A O 1
ATOM 725 N N . VAL A 1 94 ? -2.195 -10.845 -3.226 1.00 83.81 94 VAL A N 1
ATOM 726 C CA . VAL A 1 94 ? -1.783 -12.113 -2.600 1.00 83.81 94 VAL A CA 1
ATOM 727 C C . VAL A 1 94 ? -0.269 -12.147 -2.317 1.00 83.81 94 VAL A C 1
ATOM 729 O O . VAL A 1 94 ? 0.200 -12.931 -1.493 1.00 83.81 94 VAL A O 1
ATOM 732 N N . ARG A 1 95 ? 0.526 -11.285 -2.970 1.00 81.19 95 ARG A N 1
ATOM 733 C CA . ARG A 1 95 ? 2.002 -11.264 -2.903 1.00 81.19 95 ARG A CA 1
ATOM 734 C C . ARG A 1 95 ? 2.558 -9.883 -2.537 1.00 81.19 95 ARG A C 1
ATOM 736 O O . ARG A 1 95 ? 3.437 -9.347 -3.206 1.00 81.19 95 ARG A O 1
ATOM 743 N N . HIS A 1 96 ? 2.111 -9.366 -1.400 1.00 68.06 96 HIS A N 1
ATOM 744 C CA . HIS A 1 96 ? 2.423 -8.036 -0.854 1.00 68.06 96 HIS A CA 1
ATOM 745 C C . HIS A 1 96 ? 3.919 -7.715 -0.617 1.00 68.06 96 HIS A C 1
ATOM 747 O O . HIS A 1 96 ? 4.269 -6.576 -0.333 1.00 68.06 96 HIS A O 1
ATOM 753 N N . HIS A 1 97 ? 4.835 -8.685 -0.717 1.00 63.47 97 HIS A N 1
ATOM 754 C CA . HIS A 1 97 ? 6.284 -8.470 -0.546 1.00 63.47 97 HIS A CA 1
ATOM 755 C C . HIS A 1 97 ? 7.014 -8.081 -1.850 1.00 63.47 97 HIS A C 1
ATOM 757 O O . HIS A 1 97 ? 8.253 -7.953 -1.879 1.00 63.47 97 HIS A O 1
ATOM 763 N N . ILE A 1 98 ? 6.267 -7.960 -2.950 1.00 63.66 98 ILE A N 1
ATOM 764 C CA . ILE A 1 98 ? 6.764 -7.540 -4.256 1.00 63.66 98 ILE A CA 1
ATOM 765 C C . ILE A 1 98 ? 6.561 -6.026 -4.380 1.00 63.66 98 ILE A C 1
ATOM 767 O O . ILE A 1 98 ? 5.448 -5.553 -4.562 1.00 63.66 98 ILE A O 1
ATOM 771 N N . PHE A 1 99 ? 7.660 -5.275 -4.284 1.00 70.00 99 PHE A N 1
ATOM 772 C CA . PHE A 1 99 ? 7.683 -3.817 -4.438 1.00 70.00 99 PHE A CA 1
ATOM 773 C C . PHE A 1 99 ? 8.078 -3.408 -5.861 1.00 70.00 99 PHE A C 1
ATOM 775 O O . PHE A 1 99 ? 8.704 -4.189 -6.584 1.00 70.00 99 PHE A O 1
ATOM 782 N N . SER A 1 100 ? 7.812 -2.153 -6.234 1.00 73.75 100 SER A N 1
ATOM 783 C CA . SER A 1 100 ? 8.089 -1.634 -7.581 1.00 73.75 100 SER A CA 1
ATOM 784 C C . SER A 1 100 ? 9.526 -1.843 -8.102 1.00 73.75 100 SER A C 1
ATOM 786 O O . SER A 1 100 ? 9.640 -2.189 -9.280 1.00 73.75 100 SER A O 1
ATOM 788 N N . PRO A 1 101 ? 10.620 -1.789 -7.300 1.00 83.69 101 PRO A N 1
ATOM 789 C CA . PRO A 1 101 ? 11.954 -2.140 -7.802 1.00 83.69 101 PRO A CA 1
ATOM 790 C C . PRO A 1 101 ? 12.047 -3.581 -8.319 1.00 83.69 101 PRO A C 1
ATOM 792 O O . PRO A 1 101 ? 12.720 -3.849 -9.310 1.00 83.69 101 PRO A O 1
ATOM 795 N N . LYS A 1 102 ? 11.366 -4.527 -7.657 1.00 89.12 102 LYS A N 1
ATOM 796 C CA . LYS A 1 102 ? 11.361 -5.940 -8.065 1.00 89.12 102 LYS A CA 1
ATOM 797 C C . LYS A 1 102 ? 10.534 -6.155 -9.330 1.00 89.12 102 LYS A C 1
ATOM 799 O O . LYS A 1 102 ? 10.871 -7.028 -10.114 1.00 89.12 102 LYS A O 1
ATOM 804 N N . ILE A 1 103 ? 9.489 -5.356 -9.533 1.00 93.12 103 ILE A N 1
ATOM 805 C CA . ILE A 1 103 ? 8.642 -5.416 -10.732 1.00 93.12 103 ILE A CA 1
ATOM 806 C C . ILE A 1 103 ? 9.404 -4.881 -11.950 1.00 93.12 103 ILE A C 1
ATOM 808 O O . ILE A 1 103 ? 9.357 -5.487 -13.016 1.00 93.12 103 ILE A O 1
ATOM 812 N N . ALA A 1 104 ? 10.160 -3.789 -11.783 1.00 92.94 104 ALA A N 1
ATOM 813 C CA . ALA A 1 104 ? 11.047 -3.284 -12.829 1.00 92.94 104 ALA A CA 1
ATOM 814 C C . ALA A 1 104 ? 12.127 -4.315 -13.203 1.00 92.94 104 ALA A C 1
ATOM 816 O O . ALA A 1 104 ? 12.342 -4.564 -14.387 1.00 92.94 104 ALA A O 1
ATOM 817 N N . ARG A 1 105 ? 12.752 -4.968 -12.209 1.00 92.75 105 ARG A N 1
ATOM 818 C CA . ARG A 1 105 ? 13.713 -6.062 -12.443 1.00 92.75 105 ARG A CA 1
ATOM 819 C C . ARG A 1 105 ? 13.079 -7.253 -13.161 1.00 92.75 105 ARG A C 1
ATOM 821 O O . ARG A 1 105 ? 13.615 -7.679 -14.170 1.00 92.75 105 ARG A O 1
ATOM 828 N N . ASP A 1 106 ? 11.911 -7.721 -12.711 1.00 94.50 106 ASP A N 1
ATOM 829 C CA . ASP A 1 106 ? 11.168 -8.810 -13.370 1.00 94.50 106 ASP A CA 1
ATOM 830 C C . ASP A 1 106 ? 10.911 -8.516 -14.855 1.00 94.50 106 ASP A C 1
ATOM 832 O O . ASP A 1 106 ? 11.055 -9.403 -15.693 1.00 94.50 106 ASP A O 1
ATOM 836 N N . PHE A 1 107 ? 10.582 -7.266 -15.197 1.00 95.06 107 PHE A N 1
ATOM 837 C CA . PHE A 1 107 ? 10.432 -6.859 -16.590 1.00 95.06 107 PHE A CA 1
ATOM 838 C C . PHE A 1 107 ? 11.750 -6.903 -17.362 1.00 95.06 107 PHE A C 1
ATOM 840 O O . PHE A 1 107 ? 11.793 -7.513 -18.428 1.00 95.06 107 PHE A O 1
ATOM 847 N N . VAL A 1 108 ? 12.810 -6.281 -16.839 1.00 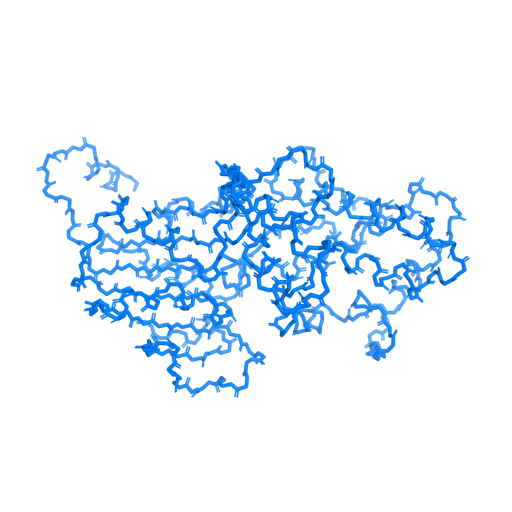94.94 108 VAL A N 1
ATOM 848 C CA . VAL A 1 108 ? 14.117 -6.233 -17.510 1.00 94.94 108 VAL A CA 1
ATOM 849 C C . VAL A 1 108 ? 14.677 -7.641 -17.715 1.00 94.94 108 VAL A C 1
ATOM 851 O O . VAL A 1 108 ? 14.997 -7.995 -18.844 1.00 94.94 108 VAL A O 1
ATOM 854 N N . ASP A 1 109 ? 14.698 -8.469 -16.671 1.00 93.62 109 ASP A N 1
ATOM 855 C CA . ASP A 1 109 ? 15.287 -9.813 -16.704 1.00 93.62 109 ASP A CA 1
ATOM 856 C C . ASP A 1 109 ? 14.586 -10.733 -17.719 1.00 93.62 109 ASP A C 1
ATOM 858 O O . ASP A 1 109 ? 15.225 -11.554 -18.376 1.00 93.62 109 ASP A O 1
ATOM 862 N N . LYS A 1 110 ? 13.261 -10.606 -17.862 1.00 93.88 110 LYS A N 1
ATOM 863 C CA . LYS A 1 110 ? 12.465 -11.451 -18.767 1.00 93.88 110 LYS A CA 1
ATOM 864 C C . LYS A 1 110 ? 12.391 -10.922 -20.195 1.00 93.88 110 LYS A C 1
ATOM 866 O O . LYS A 1 110 ? 12.262 -11.720 -21.121 1.00 93.88 110 LYS A O 1
ATOM 871 N N . MET A 1 111 ? 12.397 -9.603 -20.381 1.00 93.50 111 MET A N 1
ATOM 872 C CA . MET A 1 111 ? 12.233 -8.991 -21.704 1.00 93.50 111 MET A CA 1
ATOM 873 C C . MET A 1 111 ? 13.543 -8.698 -22.408 1.00 93.50 111 MET A C 1
ATOM 875 O O . MET A 1 111 ? 13.538 -8.596 -23.632 1.00 93.50 111 MET A O 1
ATOM 879 N N . LEU A 1 112 ? 14.624 -8.536 -21.649 1.00 93.62 112 LEU A N 1
ATOM 880 C CA . LEU A 1 112 ? 15.935 -8.132 -22.142 1.00 93.62 112 LEU A CA 1
ATOM 881 C C . LEU A 1 112 ? 17.020 -9.116 -21.658 1.00 93.62 112 LEU A C 1
ATOM 883 O O . LEU A 1 112 ? 17.986 -8.693 -21.017 1.00 93.62 112 LEU A O 1
ATOM 887 N N . PRO A 1 113 ? 16.869 -10.434 -21.914 1.00 92.62 113 PRO A N 1
ATOM 888 C CA . PRO A 1 113 ? 17.804 -11.451 -21.429 1.00 92.62 113 PRO A CA 1
ATOM 889 C C . PRO A 1 113 ? 19.210 -11.318 -22.031 1.00 92.62 113 PRO A C 1
ATOM 891 O O . PRO A 1 113 ? 20.145 -11.950 -21.546 1.00 92.62 113 PRO A O 1
ATOM 894 N N . GLU A 1 114 ? 19.368 -10.529 -23.097 1.00 92.75 114 GLU A N 1
ATOM 895 C CA . GLU A 1 114 ? 20.659 -10.224 -23.706 1.00 92.75 114 GLU A CA 1
ATOM 896 C C . GLU A 1 114 ? 21.528 -9.272 -22.873 1.00 92.75 114 GLU A C 1
ATOM 898 O O . GLU A 1 114 ? 22.733 -9.197 -23.116 1.00 92.75 114 GLU A O 1
ATOM 903 N N . LEU A 1 115 ? 20.945 -8.534 -21.919 1.00 91.44 115 LEU A N 1
ATOM 904 C CA . LEU A 1 115 ? 21.695 -7.578 -21.109 1.00 91.44 115 LEU A CA 1
ATOM 905 C C . LEU A 1 115 ? 22.568 -8.294 -20.078 1.00 91.44 115 LEU A C 1
ATOM 907 O O . LEU A 1 115 ? 22.156 -9.254 -19.422 1.00 91.44 115 LEU A O 1
ATOM 911 N N . GLY A 1 116 ? 23.775 -7.769 -19.873 1.00 91.88 116 GLY A N 1
ATOM 912 C CA . GLY A 1 116 ? 24.618 -8.194 -18.760 1.00 91.88 116 GLY A CA 1
ATOM 913 C C . GLY A 1 116 ? 23.960 -7.878 -17.412 1.00 91.88 116 GLY A C 1
ATOM 914 O O . GLY A 1 116 ? 23.200 -6.920 -17.284 1.00 91.88 116 GLY A O 1
ATOM 915 N N . LYS A 1 117 ? 24.289 -8.646 -16.366 1.00 91.44 117 LYS A N 1
ATOM 916 C CA . LYS A 1 117 ? 23.689 -8.503 -15.024 1.00 91.44 117 LYS A CA 1
ATOM 917 C C . LYS A 1 117 ? 23.761 -7.074 -14.462 1.00 91.44 117 LYS A C 1
ATOM 919 O O . LYS A 1 117 ? 22.799 -6.603 -13.860 1.00 91.44 117 LYS A O 1
ATOM 924 N N . GLU A 1 118 ? 24.896 -6.399 -14.629 1.00 91.94 118 GLU A N 1
ATOM 925 C CA . GLU A 1 118 ? 25.094 -5.024 -14.143 1.00 91.94 118 GLU A CA 1
ATOM 926 C C . GLU A 1 118 ? 24.268 -4.011 -14.943 1.00 91.94 118 GLU A C 1
ATOM 928 O O . GLU A 1 118 ? 23.647 -3.117 -14.369 1.00 91.94 118 GLU A O 1
ATOM 933 N N . GLU A 1 119 ? 24.195 -4.191 -16.260 1.00 91.94 119 GLU A N 1
ATOM 934 C CA . GLU A 1 119 ? 23.409 -3.342 -17.152 1.00 91.94 119 GLU A CA 1
ATOM 935 C C . GLU A 1 119 ? 21.905 -3.487 -16.885 1.00 91.94 119 GLU A C 1
ATOM 937 O O . GLU A 1 119 ? 21.198 -2.486 -16.757 1.00 91.94 119 GLU A O 1
ATOM 942 N N . ALA A 1 120 ? 21.429 -4.723 -16.710 1.00 92.25 120 ALA A N 1
ATOM 943 C CA . ALA A 1 120 ? 20.053 -5.023 -16.332 1.00 92.25 120 ALA A CA 1
ATOM 944 C C . ALA A 1 120 ? 19.680 -4.378 -14.985 1.00 92.25 120 ALA A C 1
ATOM 946 O O . ALA A 1 120 ? 18.636 -3.731 -14.864 1.00 92.25 120 ALA A O 1
ATOM 947 N N . ALA A 1 121 ? 20.559 -4.486 -13.981 1.00 90.69 121 ALA A N 1
ATOM 948 C CA . ALA A 1 121 ? 20.353 -3.862 -12.677 1.00 90.69 121 ALA A CA 1
ATOM 949 C C . ALA A 1 121 ? 20.285 -2.329 -12.777 1.00 90.69 121 ALA A C 1
ATOM 951 O O . ALA A 1 121 ? 19.336 -1.727 -12.270 1.00 90.69 121 ALA A O 1
ATOM 952 N N . SER A 1 122 ? 21.230 -1.708 -13.490 1.00 91.88 122 SER A N 1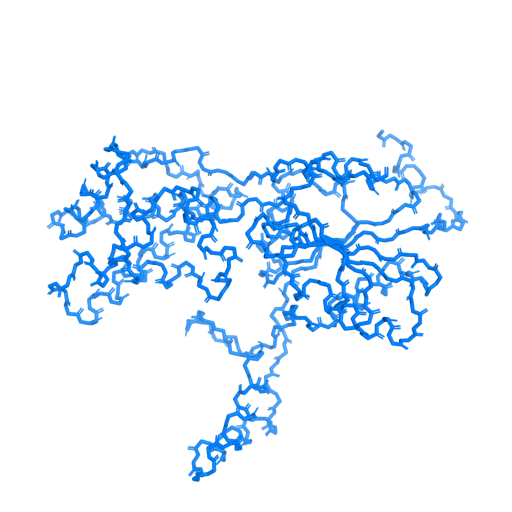
ATOM 953 C CA . SER A 1 122 ? 21.253 -0.259 -13.722 1.00 91.88 122 SER A CA 1
ATOM 954 C C . SER A 1 122 ? 20.010 0.227 -14.479 1.00 91.88 122 SER A C 1
ATOM 956 O O . SER A 1 122 ? 19.441 1.276 -14.169 1.00 91.88 122 SER A O 1
ATOM 958 N N . LEU A 1 123 ? 19.533 -0.540 -15.463 1.00 93.19 123 LEU A N 1
ATOM 959 C CA . LEU A 1 123 ? 18.305 -0.220 -16.187 1.00 93.19 123 LEU A CA 1
ATOM 960 C C . LEU A 1 123 ? 17.069 -0.300 -15.284 1.00 93.19 123 LEU A C 1
ATOM 962 O O . LEU A 1 123 ? 16.252 0.620 -15.288 1.00 93.19 123 LEU A O 1
ATOM 966 N N . ALA A 1 124 ? 16.947 -1.355 -14.478 1.00 92.81 124 ALA A N 1
ATOM 967 C CA . ALA A 1 124 ? 15.845 -1.495 -13.531 1.00 92.81 124 ALA A CA 1
ATOM 968 C C . ALA A 1 124 ? 15.831 -0.369 -12.481 1.00 92.81 124 ALA A C 1
ATOM 970 O O . ALA A 1 124 ? 14.760 0.114 -12.110 1.00 92.81 124 ALA A O 1
ATOM 971 N N . GLU A 1 125 ? 17.003 0.089 -12.032 1.00 91.56 125 GLU A N 1
ATOM 972 C CA . GLU A 1 125 ? 17.135 1.241 -11.134 1.00 91.56 125 GLU A CA 1
ATOM 973 C C . GLU A 1 125 ? 16.685 2.548 -11.789 1.00 91.56 125 GLU A C 1
ATOM 975 O O . GLU A 1 125 ? 15.942 3.307 -11.167 1.00 91.56 125 GLU A O 1
ATOM 980 N N . ARG A 1 126 ? 17.046 2.788 -13.057 1.00 92.88 126 ARG A N 1
ATOM 981 C CA . ARG A 1 126 ? 16.562 3.953 -13.819 1.00 92.88 126 ARG A CA 1
ATOM 982 C C . ARG A 1 126 ? 15.044 3.941 -13.990 1.00 92.88 126 ARG A C 1
ATOM 984 O O . ARG A 1 126 ? 14.396 4.951 -13.726 1.00 92.88 126 ARG A O 1
ATOM 991 N N . ILE A 1 127 ? 14.462 2.790 -14.337 1.00 94.44 127 ILE A N 1
ATOM 992 C CA . ILE A 1 127 ? 13.000 2.626 -14.414 1.00 94.44 127 ILE A CA 1
ATOM 993 C C . ILE A 1 127 ? 12.362 2.942 -13.056 1.00 94.44 127 ILE A C 1
ATOM 995 O O . ILE A 1 127 ? 11.357 3.649 -12.984 1.00 94.44 127 ILE A O 1
ATOM 999 N N . HIS A 1 128 ? 12.950 2.455 -11.962 1.00 92.25 128 HIS A N 1
ATOM 1000 C CA . HIS A 1 128 ? 12.442 2.726 -10.622 1.00 92.25 128 HIS A CA 1
ATOM 1001 C C . HIS A 1 128 ? 12.576 4.205 -10.211 1.00 92.25 128 HIS A C 1
ATOM 1003 O O . HIS A 1 128 ? 11.676 4.741 -9.560 1.00 92.25 128 HIS A O 1
ATOM 1009 N N . ALA A 1 129 ? 13.654 4.884 -10.609 1.00 92.06 129 ALA A N 1
ATOM 1010 C CA . ALA A 1 129 ? 13.829 6.317 -10.389 1.00 92.06 129 ALA A CA 1
ATOM 1011 C C . ALA A 1 129 ? 12.754 7.128 -11.129 1.00 92.06 129 ALA A C 1
ATOM 1013 O O . ALA A 1 129 ? 12.070 7.940 -10.505 1.00 92.06 129 ALA A O 1
ATOM 1014 N N . ASN A 1 130 ? 12.516 6.819 -12.409 1.00 93.50 130 ASN A N 1
ATOM 1015 C CA . ASN A 1 130 ? 11.443 7.429 -13.196 1.00 93.50 130 ASN A CA 1
ATOM 1016 C C . ASN A 1 130 ? 10.056 7.147 -12.592 1.00 93.50 130 ASN A C 1
ATOM 1018 O O . ASN A 1 130 ? 9.213 8.040 -12.528 1.00 93.50 130 ASN A O 1
ATOM 1022 N N . PHE A 1 131 ? 9.820 5.941 -12.067 1.00 94.25 131 PHE A N 1
ATOM 1023 C CA . PHE A 1 131 ? 8.599 5.623 -11.318 1.00 94.25 131 PHE A CA 1
ATOM 1024 C C . PHE A 1 131 ? 8.418 6.531 -10.091 1.00 94.25 131 PHE A C 1
ATOM 1026 O O . PHE A 1 131 ? 7.344 7.106 -9.913 1.00 94.25 131 PHE A O 1
ATOM 1033 N N . LYS A 1 132 ? 9.459 6.689 -9.259 1.00 91.31 132 LYS A N 1
ATOM 1034 C CA . LYS A 1 132 ? 9.425 7.553 -8.064 1.00 91.31 132 LYS A CA 1
ATOM 1035 C C . LYS A 1 132 ? 9.176 9.013 -8.428 1.00 91.31 132 LYS A C 1
ATOM 1037 O O . LYS A 1 132 ? 8.401 9.692 -7.758 1.00 91.31 132 LYS A O 1
ATOM 1042 N N . GLU A 1 133 ? 9.808 9.491 -9.493 1.00 91.69 133 GLU A N 1
ATOM 1043 C CA . GLU A 1 133 ? 9.607 10.852 -9.972 1.00 91.69 133 GLU A CA 1
ATOM 1044 C C . GLU A 1 133 ? 8.168 11.078 -10.451 1.00 91.69 133 GLU A C 1
ATOM 1046 O O . GLU A 1 133 ? 7.530 12.043 -10.029 1.00 91.69 133 GLU A O 1
ATOM 1051 N N . GLN A 1 134 ? 7.620 10.175 -11.269 1.00 91.94 134 GLN A N 1
ATOM 1052 C CA . GLN A 1 134 ? 6.230 10.278 -11.722 1.00 91.94 134 GLN A CA 1
ATOM 1053 C C . GLN A 1 134 ? 5.237 10.174 -10.561 1.00 91.94 134 GLN A C 1
ATOM 1055 O O . GLN A 1 134 ? 4.269 10.933 -10.522 1.00 91.94 134 GLN A O 1
ATOM 1060 N N . TYR A 1 135 ? 5.502 9.304 -9.582 1.00 91.25 135 TYR A N 1
ATOM 1061 C CA . TYR A 1 135 ? 4.721 9.236 -8.350 1.00 91.25 135 TYR A CA 1
ATOM 1062 C C . TYR A 1 135 ? 4.706 10.591 -7.622 1.00 91.25 135 TYR A C 1
ATOM 1064 O O . TYR A 1 135 ? 3.634 11.127 -7.347 1.00 91.25 135 TYR A O 1
ATOM 1072 N N . ASN A 1 136 ? 5.870 11.199 -7.381 1.00 89.75 136 ASN A N 1
ATOM 1073 C CA . ASN A 1 136 ? 5.959 12.501 -6.714 1.00 89.75 136 ASN A CA 1
ATOM 1074 C C . ASN A 1 136 ? 5.182 13.588 -7.469 1.00 89.75 136 ASN A C 1
ATOM 1076 O O . ASN A 1 136 ? 4.369 14.296 -6.871 1.00 89.75 136 ASN A O 1
ATOM 1080 N N . ARG A 1 137 ? 5.353 13.662 -8.793 1.00 90.88 137 ARG A N 1
ATOM 1081 C CA . ARG A 1 137 ? 4.619 14.610 -9.642 1.00 90.88 137 ARG A CA 1
ATOM 1082 C C . ARG A 1 137 ? 3.102 14.392 -9.562 1.00 90.88 137 ARG A C 1
ATOM 1084 O O . ARG A 1 137 ? 2.352 15.363 -9.496 1.00 90.88 137 ARG A O 1
ATOM 1091 N N . SER A 1 138 ? 2.646 13.136 -9.502 1.00 89.25 138 SER A N 1
ATOM 1092 C CA . SER A 1 138 ? 1.218 12.785 -9.412 1.00 89.25 138 SER A CA 1
ATOM 1093 C C . SER A 1 138 ? 0.545 13.189 -8.095 1.00 89.25 138 SER A C 1
ATOM 1095 O O . SER A 1 138 ? -0.670 13.331 -8.062 1.00 89.25 138 SER A O 1
ATOM 1097 N N . ILE A 1 139 ? 1.322 13.417 -7.030 1.00 88.12 139 ILE A N 1
ATOM 1098 C CA . ILE A 1 139 ? 0.827 13.923 -5.738 1.00 88.12 139 ILE A CA 1
ATOM 1099 C C . ILE A 1 139 ? 1.137 15.415 -5.533 1.00 88.12 139 ILE A C 1
ATOM 1101 O O . ILE A 1 139 ? 1.096 15.924 -4.412 1.00 88.12 139 ILE A O 1
ATOM 1105 N N . GLY A 1 140 ? 1.483 16.131 -6.608 1.00 83.88 140 GLY A N 1
ATOM 1106 C CA . GLY A 1 140 ? 1.790 17.563 -6.571 1.00 83.88 140 GLY A CA 1
ATOM 1107 C C . GLY A 1 140 ? 3.147 17.912 -5.949 1.00 83.88 140 GLY A C 1
ATOM 1108 O O . GLY A 1 140 ? 3.364 19.066 -5.578 1.00 83.88 140 GLY A O 1
ATOM 1109 N N . LYS A 1 141 ? 4.068 16.947 -5.821 1.00 85.00 141 LYS A N 1
ATOM 1110 C CA . LYS A 1 141 ? 5.464 17.201 -5.441 1.00 85.00 141 LYS A CA 1
ATOM 1111 C C . LYS A 1 141 ? 6.316 17.352 -6.710 1.00 85.00 141 LYS A C 1
ATOM 1113 O O . LYS A 1 141 ? 6.573 16.379 -7.413 1.00 85.00 141 LYS A O 1
ATOM 1118 N N . GLY A 1 142 ? 6.805 18.563 -6.977 1.00 85.12 142 GLY A N 1
ATOM 1119 C CA . GLY A 1 142 ? 7.668 18.864 -8.128 1.00 85.12 142 GLY A CA 1
ATOM 1120 C C . GLY A 1 142 ? 6.912 19.442 -9.328 1.00 85.12 142 GLY A C 1
ATOM 1121 O O . GLY A 1 142 ? 5.917 20.143 -9.160 1.00 85.12 142 GLY A O 1
ATOM 1122 N N . GLY A 1 143 ? 7.428 19.198 -10.537 1.00 85.44 143 GLY A N 1
ATOM 1123 C CA . GLY A 1 143 ? 6.796 19.638 -11.786 1.00 85.44 143 GLY A CA 1
ATOM 1124 C C . GLY A 1 143 ? 5.512 18.862 -12.124 1.00 85.44 143 GLY A C 1
ATOM 1125 O O . GLY A 1 143 ? 5.161 17.908 -11.429 1.00 85.44 143 GLY A O 1
ATOM 1126 N N . PRO A 1 144 ? 4.803 19.234 -13.204 1.00 85.56 144 PRO A N 1
ATOM 1127 C CA . PRO A 1 144 ? 3.644 18.474 -13.660 1.00 85.56 144 PRO A CA 1
ATOM 1128 C C . PRO A 1 144 ? 4.033 17.039 -14.049 1.00 85.56 144 PRO A C 1
ATOM 1130 O O . PRO A 1 144 ? 5.148 16.782 -14.522 1.00 85.56 144 PRO A O 1
ATOM 1133 N N . ILE A 1 145 ? 3.092 16.105 -13.869 1.00 85.69 145 ILE A N 1
ATOM 1134 C CA . ILE A 1 145 ? 3.230 14.726 -14.356 1.00 85.69 145 ILE A CA 1
ATOM 1135 C C . ILE A 1 145 ? 3.547 14.730 -15.856 1.00 85.69 145 ILE A C 1
ATOM 1137 O O . ILE A 1 145 ? 3.021 15.563 -16.598 1.00 85.69 145 ILE A O 1
ATOM 1141 N N . GLU A 1 146 ? 4.425 13.826 -16.296 1.00 85.94 146 GLU A N 1
ATOM 1142 C CA . GLU A 1 146 ? 4.718 13.696 -17.721 1.00 85.94 146 GLU A CA 1
ATOM 1143 C C . GLU A 1 146 ? 3.498 13.104 -18.430 1.00 85.94 146 GLU A C 1
ATOM 1145 O O . GLU A 1 146 ? 2.990 12.053 -18.040 1.00 85.94 146 GLU A O 1
ATOM 1150 N N . LYS A 1 147 ? 3.022 13.789 -19.470 1.00 88.00 147 LYS A N 1
ATOM 1151 C CA . LYS A 1 147 ? 1.815 13.397 -20.216 1.00 88.00 147 LYS A CA 1
ATOM 1152 C C . LYS A 1 147 ? 2.126 12.999 -21.648 1.00 88.00 147 LYS A C 1
ATOM 1154 O O . LYS A 1 147 ? 1.358 12.259 -22.260 1.00 88.00 147 LYS A O 1
ATOM 1159 N N . ASN A 1 148 ? 3.237 13.470 -22.199 1.00 87.00 148 ASN A N 1
ATOM 1160 C CA . ASN A 1 148 ? 3.545 13.264 -23.600 1.00 87.00 148 ASN A CA 1
ATOM 1161 C C . ASN A 1 148 ? 4.108 11.860 -23.802 1.00 87.00 148 ASN A C 1
ATOM 1163 O O . ASN A 1 148 ? 5.055 11.454 -23.130 1.00 87.00 148 ASN A O 1
ATOM 1167 N N . GLY A 1 149 ? 3.515 11.110 -24.735 1.00 83.94 149 GLY A N 1
ATOM 1168 C CA . GLY A 1 149 ? 4.002 9.803 -25.188 1.00 83.94 149 GLY A CA 1
ATOM 1169 C C . GLY A 1 149 ? 4.029 8.699 -24.125 1.00 83.94 149 GLY A C 1
ATOM 1170 O O . GLY A 1 149 ? 4.797 7.750 -24.284 1.00 83.94 149 GLY A O 1
ATOM 1171 N N . VAL A 1 150 ? 3.279 8.840 -23.028 1.00 91.81 150 VAL A N 1
ATOM 1172 C CA . VAL A 1 150 ? 3.155 7.812 -21.981 1.00 91.81 150 VAL A CA 1
ATOM 1173 C C . VAL A 1 150 ? 1.792 7.109 -22.065 1.00 91.81 150 VAL A C 1
ATOM 1175 O O . VAL A 1 150 ? 0.825 7.736 -22.503 1.00 91.81 150 VAL A O 1
ATOM 1178 N N . PRO A 1 151 ? 1.670 5.835 -21.644 1.00 91.31 151 PRO A N 1
ATOM 1179 C CA . PRO A 1 151 ? 0.405 5.100 -21.739 1.00 91.31 151 PRO A CA 1
ATOM 1180 C C . PRO A 1 151 ? -0.714 5.635 -20.829 1.00 91.31 151 PRO A C 1
ATOM 1182 O O . PRO A 1 151 ? -1.887 5.537 -21.183 1.00 91.31 151 PRO A O 1
ATOM 1185 N N . PHE A 1 152 ? -0.370 6.217 -19.673 1.00 93.00 152 PHE A N 1
ATOM 1186 C CA . PHE A 1 152 ? -1.326 6.677 -18.659 1.00 93.00 152 PHE A CA 1
ATOM 1187 C C . PHE A 1 152 ? -1.100 8.156 -18.284 1.00 93.00 152 PHE A C 1
ATOM 1189 O O . PHE A 1 152 ? -0.606 8.449 -17.194 1.00 93.00 152 PHE A O 1
ATOM 1196 N N . PRO A 1 153 ? -1.473 9.122 -19.145 1.00 90.81 153 PRO A N 1
ATOM 1197 C CA . PRO A 1 153 ? -1.181 10.550 -18.938 1.00 90.81 153 PRO A CA 1
ATOM 1198 C C . PRO A 1 153 ? -1.987 11.222 -17.807 1.00 90.81 153 PRO A C 1
ATOM 1200 O O . PRO A 1 153 ? -1.715 12.365 -17.440 1.00 90.81 153 PRO A O 1
ATOM 1203 N N . HIS A 1 154 ? -2.990 10.531 -17.257 1.00 89.56 154 HIS A N 1
ATOM 1204 C CA . HIS A 1 154 ? -3.877 11.012 -16.187 1.00 89.56 154 HIS A CA 1
ATOM 1205 C C . HIS A 1 154 ? -3.787 10.128 -14.932 1.00 89.56 154 HIS A C 1
ATOM 1207 O O . HIS A 1 154 ? -4.789 9.871 -14.263 1.00 89.56 154 HIS A O 1
ATOM 1213 N N . CYS A 1 155 ? -2.597 9.584 -14.670 1.00 90.06 155 CYS A N 1
ATOM 1214 C CA . CYS A 1 155 ? -2.341 8.747 -13.506 1.00 90.06 155 CYS A CA 1
ATOM 1215 C C . CYS A 1 155 ? -2.238 9.614 -12.241 1.00 90.06 155 CYS A C 1
ATOM 1217 O O . CYS A 1 155 ? -1.238 10.295 -12.029 1.00 90.06 155 CYS A O 1
ATOM 1219 N N . GLU A 1 156 ? -3.265 9.561 -11.399 1.00 88.94 156 GLU A N 1
ATOM 1220 C CA . GLU A 1 156 ? -3.378 10.303 -10.137 1.00 88.94 156 GLU A CA 1
ATOM 1221 C C . GLU A 1 156 ? -3.894 9.362 -9.034 1.00 88.94 156 GLU A C 1
ATOM 1223 O O . GLU A 1 156 ? -4.575 8.378 -9.357 1.00 88.94 156 GLU A O 1
ATOM 1228 N N . PRO A 1 157 ? -3.610 9.639 -7.745 1.00 90.44 157 PRO A N 1
ATOM 1229 C CA . PRO A 1 157 ? -4.162 8.866 -6.638 1.00 90.44 157 PRO A CA 1
ATOM 1230 C C . PRO A 1 157 ? -5.688 8.852 -6.656 1.00 90.44 157 PRO A C 1
ATOM 1232 O O . PRO A 1 157 ? -6.340 9.891 -6.769 1.00 90.44 157 PRO A O 1
ATOM 1235 N N . LYS A 1 158 ? -6.269 7.663 -6.496 1.00 92.25 158 LYS A N 1
ATOM 1236 C CA . LYS A 1 158 ? -7.720 7.469 -6.453 1.00 92.25 158 LYS A CA 1
ATOM 1237 C C . LYS A 1 158 ? -8.116 6.658 -5.234 1.00 92.25 158 LYS A C 1
ATOM 1239 O O . LYS A 1 158 ? -7.399 5.755 -4.804 1.00 92.25 158 LYS A O 1
ATOM 1244 N N . LEU A 1 159 ? -9.284 6.994 -4.700 1.00 93.44 159 LEU A N 1
ATOM 1245 C CA . LEU A 1 159 ? -9.950 6.188 -3.689 1.00 93.44 159 LEU A CA 1
ATOM 1246 C C . LEU A 1 159 ? -10.440 4.880 -4.308 1.00 93.44 159 LEU A C 1
ATOM 1248 O O . LEU A 1 159 ? -10.944 4.873 -5.435 1.00 93.44 159 LEU A O 1
ATOM 1252 N N . LEU A 1 160 ? -10.340 3.791 -3.550 1.00 92.50 160 LEU A N 1
ATOM 1253 C CA . LEU A 1 160 ? -10.983 2.541 -3.923 1.00 92.50 160 LEU A CA 1
ATOM 1254 C C . LEU A 1 160 ? -12.515 2.689 -3.886 1.00 92.50 160 LEU A C 1
ATOM 1256 O O . LEU A 1 160 ? -13.054 3.480 -3.104 1.00 92.50 160 LEU A O 1
ATOM 1260 N N . PRO A 1 161 ? -13.254 1.933 -4.719 1.00 91.25 161 PRO A N 1
ATOM 1261 C CA . PRO A 1 161 ? -14.711 1.989 -4.716 1.00 91.25 161 PRO A CA 1
ATOM 1262 C C . PRO A 1 161 ? -15.295 1.657 -3.331 1.00 91.25 161 PRO A C 1
ATOM 1264 O O . PRO A 1 161 ? -15.047 0.575 -2.804 1.00 91.25 161 PRO A O 1
ATOM 1267 N N . GLY A 1 162 ? -16.111 2.558 -2.773 1.00 92.12 162 GLY A N 1
ATOM 1268 C CA . GLY A 1 162 ? -16.692 2.425 -1.430 1.00 92.12 162 GLY A CA 1
ATOM 1269 C C . GLY A 1 162 ? -15.910 3.141 -0.321 1.00 92.12 162 GLY A C 1
ATOM 1270 O O . GLY A 1 162 ? -16.446 3.320 0.769 1.00 92.12 162 GLY A O 1
ATOM 1271 N N . ALA A 1 163 ? -14.667 3.578 -0.569 1.00 93.75 163 ALA A N 1
ATOM 1272 C CA . ALA A 1 163 ? -13.842 4.213 0.461 1.00 93.75 163 ALA A CA 1
ATOM 1273 C C . ALA A 1 163 ? -14.375 5.588 0.878 1.00 93.75 163 ALA A C 1
ATOM 1275 O O . ALA A 1 163 ? -14.340 5.932 2.058 1.00 93.75 163 ALA A O 1
ATOM 1276 N N . LYS A 1 164 ? -14.911 6.366 -0.071 1.00 92.81 164 LYS A N 1
ATOM 1277 C CA . LYS A 1 164 ? -15.521 7.663 0.240 1.00 92.81 164 LYS A CA 1
ATOM 1278 C C . LYS A 1 164 ? -16.765 7.481 1.104 1.00 92.81 164 LYS A C 1
ATOM 1280 O O . LYS A 1 164 ? -16.899 8.146 2.121 1.00 92.81 164 LYS A O 1
ATOM 1285 N N . GLU A 1 165 ? -17.636 6.554 0.726 1.00 92.75 165 GLU A N 1
ATOM 1286 C CA . GLU A 1 165 ? -18.864 6.237 1.449 1.00 92.75 165 GLU A CA 1
ATOM 1287 C C . GLU A 1 165 ? -18.559 5.710 2.856 1.00 92.75 165 GLU A C 1
ATOM 1289 O O . GLU A 1 165 ? -19.214 6.108 3.817 1.00 92.75 165 GLU A O 1
ATOM 1294 N N . LEU A 1 166 ? -17.532 4.864 2.996 1.00 93.50 166 LEU A N 1
ATOM 1295 C CA . LEU A 1 166 ? -17.043 4.405 4.293 1.00 93.50 166 LEU A CA 1
ATOM 1296 C C . LEU A 1 166 ? -16.572 5.585 5.153 1.00 93.50 166 LEU A C 1
ATOM 1298 O O . LEU A 1 166 ? -17.047 5.739 6.276 1.00 93.50 166 LEU A O 1
ATOM 1302 N N . LEU A 1 167 ? -15.685 6.433 4.619 1.00 93.50 167 LEU A N 1
ATOM 1303 C CA . LEU A 1 167 ? -15.178 7.625 5.308 1.00 93.50 167 LEU A CA 1
ATOM 1304 C C . LEU A 1 167 ? -16.312 8.577 5.708 1.00 93.50 167 LEU A C 1
ATOM 1306 O O . LEU A 1 167 ? -16.299 9.104 6.815 1.00 93.50 167 LEU A O 1
ATOM 1310 N N . ASP A 1 168 ? -17.302 8.783 4.839 1.00 91.12 168 ASP A N 1
ATOM 1311 C CA . ASP A 1 168 ? -18.471 9.622 5.109 1.00 91.12 168 ASP A CA 1
ATOM 1312 C C . ASP A 1 168 ? -19.314 9.076 6.271 1.00 91.12 168 ASP A C 1
ATOM 1314 O O . ASP A 1 168 ? -19.778 9.861 7.097 1.00 91.12 168 ASP A O 1
ATOM 1318 N N . LYS A 1 169 ? -19.466 7.749 6.375 1.00 90.88 169 LYS A N 1
ATOM 1319 C CA . LYS A 1 169 ? -20.217 7.093 7.456 1.00 90.88 169 LYS A CA 1
ATOM 1320 C C . LYS A 1 169 ? -19.478 7.099 8.795 1.00 90.88 169 LYS A C 1
ATOM 1322 O O . LYS A 1 169 ? -20.098 7.335 9.827 1.00 90.88 169 LYS A O 1
ATOM 1327 N N . ILE A 1 170 ? -18.173 6.823 8.800 1.00 92.31 170 ILE A N 1
ATOM 1328 C CA . ILE A 1 170 ? -17.389 6.714 10.047 1.00 92.31 170 ILE A CA 1
ATOM 1329 C C . ILE A 1 170 ? -16.908 8.072 10.570 1.00 92.31 170 ILE A C 1
ATOM 1331 O O . ILE A 1 170 ? -16.612 8.200 11.755 1.00 92.31 170 ILE A O 1
ATOM 1335 N N . CYS A 1 171 ? -16.835 9.096 9.716 1.00 89.69 171 CYS A N 1
ATOM 1336 C CA . CYS A 1 171 ? -16.453 10.450 10.109 1.00 89.69 171 CYS A CA 1
ATOM 1337 C C . CYS A 1 171 ? -17.648 11.196 10.729 1.00 89.69 171 CYS A C 1
ATOM 1339 O O . CYS A 1 171 ? -18.238 12.084 10.109 1.00 89.69 171 CYS A O 1
ATOM 1341 N N . THR A 1 172 ? -17.985 10.858 11.974 1.00 88.94 172 THR A N 1
ATOM 1342 C CA . THR A 1 172 ? -19.011 11.547 12.777 1.00 88.94 172 THR A CA 1
ATOM 1343 C C . THR A 1 172 ? -18.381 12.350 13.927 1.00 88.94 172 THR A C 1
ATOM 1345 O O . THR A 1 172 ? -17.225 12.099 14.270 1.00 88.94 172 THR A O 1
ATOM 1348 N N . PRO A 1 173 ? -19.097 13.310 14.554 1.00 88.00 173 PRO A N 1
ATOM 1349 C CA . PRO A 1 173 ? -18.563 14.094 15.680 1.00 88.00 173 PRO A CA 1
ATOM 1350 C C . PRO A 1 173 ? -18.037 13.244 16.851 1.00 88.00 173 PRO A C 1
ATOM 1352 O O . PRO A 1 173 ? -17.025 13.586 17.473 1.00 88.00 173 PRO A O 1
ATOM 1355 N N . ASP A 1 174 ? -18.676 12.098 17.087 1.00 90.25 174 ASP A N 1
ATOM 1356 C CA . ASP A 1 174 ? -18.390 11.198 18.209 1.00 90.25 174 ASP A CA 1
ATOM 1357 C C . ASP A 1 174 ? -17.396 10.081 17.840 1.00 90.25 174 ASP A C 1
ATOM 1359 O O . ASP A 1 174 ? -17.093 9.215 18.657 1.00 90.25 174 ASP A O 1
ATOM 1363 N N . SER A 1 175 ? -16.890 10.066 16.607 1.00 92.44 175 SER A N 1
ATOM 1364 C CA . SER A 1 175 ? -15.945 9.055 16.124 1.00 92.44 175 SER A CA 1
ATOM 1365 C C . SER A 1 175 ? -14.575 9.667 15.893 1.00 92.44 175 SER A C 1
ATOM 1367 O O . SER A 1 175 ? -14.450 10.869 15.648 1.00 92.44 175 SER A O 1
ATOM 1369 N N . ARG A 1 176 ? -13.535 8.836 15.938 1.00 95.75 176 ARG A N 1
ATOM 1370 C CA . ARG A 1 176 ? -12.212 9.210 15.439 1.00 95.75 176 ARG A CA 1
ATOM 1371 C C . ARG A 1 176 ? -11.790 8.304 14.301 1.00 95.75 176 ARG A C 1
ATOM 1373 O O . ARG A 1 176 ? -12.098 7.112 14.297 1.00 95.75 176 ARG A O 1
ATOM 1380 N N . VAL A 1 177 ? -11.068 8.881 13.352 1.00 97.06 177 VAL A N 1
ATOM 1381 C CA . VAL A 1 177 ? -10.558 8.185 12.173 1.00 97.06 177 VAL A CA 1
ATOM 1382 C C . VAL A 1 177 ? -9.041 8.308 12.144 1.00 97.06 177 VAL A C 1
ATOM 1384 O O . VAL A 1 177 ? -8.495 9.408 12.060 1.00 97.06 177 VAL A O 1
ATOM 1387 N N . ALA A 1 178 ? -8.353 7.173 12.190 1.00 97.06 178 ALA A N 1
ATOM 1388 C CA . ALA A 1 178 ? -6.911 7.094 12.019 1.00 97.06 178 ALA A CA 1
ATOM 1389 C C . ALA A 1 178 ? -6.573 6.320 10.745 1.00 97.06 178 ALA A C 1
ATOM 1391 O O . ALA A 1 178 ? -7.143 5.262 10.489 1.00 97.06 178 ALA A O 1
ATOM 1392 N N . VAL A 1 179 ? -5.615 6.822 9.970 1.00 95.94 179 VAL A N 1
ATOM 1393 C CA . VAL A 1 179 ? -5.082 6.137 8.785 1.00 95.94 179 VAL A CA 1
ATOM 1394 C C . VAL A 1 179 ? -3.628 5.739 9.029 1.00 95.94 179 VAL A C 1
ATOM 1396 O O . VAL A 1 179 ? -2.801 6.568 9.423 1.00 95.94 179 VAL A O 1
ATOM 1399 N N . ILE A 1 180 ? -3.304 4.461 8.828 1.00 94.44 180 ILE A N 1
ATOM 1400 C CA . ILE A 1 180 ? -1.991 3.884 9.147 1.00 94.44 180 ILE A CA 1
ATOM 1401 C C . ILE A 1 180 ? -1.427 3.151 7.927 1.00 94.44 180 ILE A C 1
ATOM 1403 O O . ILE A 1 180 ? -1.944 2.112 7.534 1.00 94.44 180 ILE A O 1
ATOM 1407 N N . SER A 1 181 ? -0.303 3.631 7.388 1.00 90.31 181 SER A N 1
ATOM 1408 C CA . SER A 1 181 ? 0.388 3.028 6.233 1.00 90.31 181 SER A CA 1
ATOM 1409 C C . SER A 1 181 ? 1.823 2.639 6.577 1.00 90.31 181 SER A C 1
ATOM 1411 O O . SER A 1 181 ? 2.506 3.358 7.299 1.00 90.31 181 SER A O 1
ATOM 1413 N N . ASN A 1 182 ? 2.339 1.533 6.040 1.00 86.75 182 ASN A N 1
ATOM 1414 C CA . ASN A 1 182 ? 3.764 1.192 6.174 1.00 86.75 182 ASN A CA 1
ATOM 1415 C C . ASN A 1 182 ? 4.702 2.107 5.361 1.00 86.75 182 ASN A C 1
ATOM 1417 O O . ASN A 1 182 ? 5.918 1.950 5.457 1.00 86.75 182 ASN A O 1
ATOM 1421 N N . ARG A 1 183 ? 4.163 3.053 4.586 1.00 82.81 183 ARG A N 1
ATOM 1422 C CA . ARG A 1 183 ? 4.923 4.024 3.792 1.00 82.81 183 ARG A CA 1
ATOM 1423 C C . ARG A 1 183 ? 5.557 5.103 4.655 1.00 82.81 183 ARG A C 1
ATOM 1425 O O . ARG A 1 183 ? 5.192 5.280 5.816 1.00 82.81 183 ARG A O 1
ATOM 1432 N N . ASP A 1 184 ? 6.533 5.809 4.100 1.00 81.81 184 ASP A N 1
ATOM 1433 C CA . ASP A 1 184 ? 7.148 6.968 4.749 1.00 81.81 184 ASP A CA 1
ATOM 1434 C C . ASP A 1 184 ? 6.087 8.029 5.101 1.00 81.81 184 ASP A C 1
ATOM 1436 O O . ASP A 1 184 ? 5.180 8.298 4.308 1.00 81.81 184 ASP A O 1
ATOM 1440 N N . HIS A 1 185 ? 6.170 8.595 6.308 1.00 85.19 185 HIS A N 1
ATOM 1441 C CA . HIS A 1 185 ? 5.190 9.550 6.823 1.00 85.19 185 HIS A CA 1
ATOM 1442 C C . HIS A 1 185 ? 5.050 10.802 5.950 1.00 85.19 185 HIS A C 1
ATOM 1444 O O . HIS A 1 185 ? 3.926 11.263 5.747 1.00 85.19 185 HIS A O 1
ATOM 1450 N N . ASP A 1 186 ? 6.141 11.342 5.409 1.00 82.75 186 ASP A N 1
ATOM 1451 C CA . ASP A 1 186 ? 6.106 12.607 4.664 1.00 82.75 186 ASP A CA 1
ATOM 1452 C C . ASP A 1 186 ? 5.509 12.416 3.259 1.00 82.75 186 ASP A C 1
ATOM 1454 O O . ASP A 1 186 ? 4.854 13.304 2.700 1.00 82.75 186 ASP A O 1
ATOM 1458 N N . ASP A 1 187 ? 5.697 11.236 2.670 1.00 81.50 187 ASP A N 1
ATOM 1459 C CA . ASP A 1 187 ? 5.058 10.861 1.407 1.00 81.50 187 ASP A CA 1
ATOM 1460 C C . ASP A 1 187 ? 3.584 10.539 1.585 1.00 81.50 187 ASP A C 1
ATOM 1462 O O . ASP A 1 187 ? 2.749 11.029 0.823 1.00 81.50 187 ASP A O 1
ATOM 1466 N N . PHE A 1 188 ? 3.263 9.766 2.618 1.00 87.00 188 PHE A N 1
ATOM 1467 C CA . PHE A 1 188 ? 1.895 9.397 2.934 1.00 87.00 188 PHE A CA 1
ATOM 1468 C C . PHE A 1 188 ? 1.042 10.616 3.312 1.00 87.00 188 PHE A C 1
ATOM 1470 O O . PHE A 1 188 ? 0.000 10.846 2.705 1.00 87.00 188 PHE A O 1
ATOM 1477 N N . SER A 1 189 ? 1.491 11.439 4.262 1.00 88.75 189 SER A N 1
ATOM 1478 C CA . SER A 1 189 ? 0.755 12.639 4.691 1.00 88.75 189 SER A CA 1
ATOM 1479 C C . SER A 1 189 ? 0.550 13.644 3.555 1.00 88.75 189 SER A C 1
ATOM 1481 O O . SER A 1 189 ? -0.532 14.225 3.431 1.00 88.75 189 SER A O 1
ATOM 1483 N N . GLY A 1 190 ? 1.555 13.805 2.686 1.00 88.00 190 GLY A N 1
ATOM 1484 C CA . GLY A 1 190 ? 1.451 14.613 1.474 1.00 88.00 190 GLY A CA 1
ATOM 1485 C C . GLY A 1 190 ? 0.360 14.114 0.526 1.00 88.00 190 GLY A C 1
ATOM 1486 O O . GLY A 1 190 ? -0.415 14.921 0.018 1.00 88.00 190 GLY A O 1
ATOM 1487 N N . GLU A 1 191 ? 0.245 12.797 0.339 1.00 90.25 191 GLU A N 1
ATOM 1488 C CA . GLU A 1 191 ? -0.797 12.192 -0.496 1.00 90.25 191 GLU A CA 1
ATOM 1489 C C . GLU A 1 191 ? -2.200 12.353 0.115 1.00 90.25 191 GLU A C 1
ATOM 1491 O O . GLU A 1 191 ? -3.114 12.788 -0.583 1.00 90.25 191 GLU A O 1
ATOM 1496 N N . VAL A 1 192 ? -2.380 12.113 1.423 1.00 91.75 192 VAL A N 1
ATOM 1497 C CA . VAL A 1 192 ? -3.681 12.334 2.098 1.00 91.75 192 VAL A CA 1
ATOM 1498 C C . VAL A 1 192 ? -4.138 13.789 1.952 1.00 91.75 192 VAL A C 1
ATOM 1500 O O . VAL A 1 192 ? -5.319 14.060 1.707 1.00 91.75 192 VAL A O 1
ATOM 1503 N N . LYS A 1 193 ? -3.198 14.738 2.060 1.00 91.31 193 LYS A N 1
ATOM 1504 C CA . LYS A 1 193 ? -3.455 16.161 1.815 1.00 91.31 193 LYS A CA 1
ATOM 1505 C C . LYS A 1 193 ? -3.845 16.426 0.364 1.00 91.31 193 LYS A C 1
ATOM 1507 O O . LYS A 1 193 ? -4.824 17.128 0.135 1.00 91.31 193 LYS A O 1
ATOM 1512 N N . HIS A 1 194 ? -3.111 15.864 -0.593 1.00 90.25 194 HIS A N 1
ATOM 1513 C CA . HIS A 1 194 ? -3.395 16.011 -2.020 1.00 90.25 194 HIS A CA 1
ATOM 1514 C C . HIS A 1 194 ? -4.799 15.500 -2.386 1.00 90.25 194 HIS A C 1
ATOM 1516 O O . HIS A 1 194 ? -5.505 16.122 -3.174 1.00 90.25 194 HIS A O 1
ATOM 1522 N N . MET A 1 195 ? -5.244 14.416 -1.747 1.00 91.50 195 MET A N 1
ATOM 1523 C CA . MET A 1 195 ? -6.579 13.841 -1.940 1.00 91.50 195 MET A CA 1
ATOM 1524 C C . MET A 1 195 ? -7.699 14.577 -1.177 1.00 91.50 195 MET A C 1
ATOM 1526 O O . MET A 1 195 ? -8.845 14.134 -1.209 1.00 91.50 195 MET A O 1
ATOM 1530 N N . ASN A 1 196 ? -7.400 15.698 -0.508 1.00 91.44 196 ASN A N 1
ATOM 1531 C CA . ASN A 1 196 ? -8.348 16.511 0.268 1.00 91.44 196 ASN A CA 1
ATOM 1532 C C . ASN A 1 196 ? -9.080 15.739 1.383 1.00 91.44 196 ASN A C 1
ATOM 1534 O O . ASN A 1 196 ? -10.251 15.991 1.663 1.00 91.44 196 ASN A O 1
ATOM 1538 N N . LEU A 1 197 ? -8.394 14.802 2.047 1.00 92.00 197 LEU A N 1
ATOM 1539 C CA . LEU A 1 197 ? -8.994 13.965 3.098 1.00 92.00 197 LEU A CA 1
ATOM 1540 C C . LEU A 1 197 ? -8.646 14.405 4.524 1.00 92.00 197 LEU A C 1
ATOM 1542 O O . LEU A 1 197 ? -9.070 13.759 5.478 1.00 92.00 197 LEU A O 1
ATOM 1546 N N . LEU A 1 198 ? -7.918 15.512 4.699 1.00 89.56 198 LEU A N 1
ATOM 1547 C CA . LEU A 1 198 ? -7.521 15.997 6.030 1.00 89.56 198 LEU A CA 1
ATOM 1548 C C . LEU A 1 198 ? -8.717 16.298 6.942 1.00 89.56 198 LEU A C 1
ATOM 1550 O O . LEU A 1 198 ? -8.615 16.169 8.154 1.00 89.56 198 LEU A O 1
ATOM 1554 N N . GLU A 1 199 ? -9.867 16.662 6.377 1.00 89.00 199 GLU A N 1
ATOM 1555 C CA . GLU A 1 199 ? -11.083 16.902 7.162 1.00 89.00 199 GLU A CA 1
ATOM 1556 C C . GLU A 1 199 ? -11.789 15.610 7.604 1.00 89.00 199 GLU A C 1
ATOM 1558 O O . GLU A 1 199 ? -12.682 15.655 8.454 1.00 89.00 199 GLU A O 1
ATOM 1563 N N . LYS A 1 200 ? -11.427 14.465 7.019 1.00 91.56 200 LYS A N 1
ATOM 1564 C CA . LYS A 1 200 ? -12.030 13.146 7.269 1.00 91.56 200 LYS A CA 1
ATOM 1565 C C . LYS A 1 200 ? -11.183 12.278 8.202 1.00 91.56 200 LYS A C 1
ATOM 1567 O O . LYS A 1 200 ? -11.610 11.186 8.559 1.00 91.56 200 LYS A O 1
ATOM 1572 N N . VAL A 1 201 ? -9.984 12.738 8.551 1.00 94.00 201 VAL A N 1
ATOM 1573 C CA . VAL A 1 201 ? -8.956 11.956 9.235 1.00 94.00 201 VAL A CA 1
ATOM 1574 C C . VAL A 1 201 ? -8.425 12.754 10.420 1.00 94.00 201 VAL A C 1
ATOM 1576 O O . VAL A 1 201 ? -7.920 13.859 10.250 1.00 94.00 201 VAL A O 1
ATOM 1579 N N . ASP A 1 202 ? -8.499 12.182 11.618 1.00 94.94 202 ASP A N 1
ATOM 1580 C CA . ASP A 1 202 ? -7.988 12.809 12.838 1.00 94.94 202 ASP A CA 1
ATOM 1581 C C . ASP A 1 202 ? -6.491 12.547 13.043 1.00 94.94 202 ASP A C 1
ATOM 1583 O O . ASP A 1 202 ? -5.783 13.409 13.565 1.00 94.94 202 ASP A O 1
ATOM 1587 N N . VAL A 1 203 ? -5.991 11.374 12.628 1.00 95.56 203 VAL A N 1
ATOM 1588 C CA . VAL A 1 203 ? -4.566 11.017 12.741 1.00 95.56 203 VAL A CA 1
ATOM 1589 C C . VAL A 1 203 ? -4.054 10.324 11.484 1.00 95.56 203 VAL A C 1
ATOM 1591 O O . VAL A 1 203 ? -4.629 9.344 11.018 1.00 95.56 203 VAL A O 1
ATOM 1594 N N . ILE A 1 204 ? -2.914 10.798 10.981 1.00 94.12 204 ILE A N 1
ATOM 1595 C CA . ILE A 1 204 ? -2.153 10.177 9.894 1.00 94.12 204 ILE A CA 1
ATOM 1596 C C . ILE A 1 204 ? -0.883 9.575 10.492 1.00 94.12 204 ILE A C 1
ATOM 1598 O O . ILE A 1 204 ? -0.078 10.287 11.089 1.00 94.12 204 ILE A O 1
ATOM 1602 N N . SER A 1 205 ? -0.683 8.268 10.329 1.00 92.06 205 SER A N 1
ATOM 1603 C CA . SER A 1 205 ? 0.453 7.548 10.912 1.00 92.06 205 SER A CA 1
ATOM 1604 C C . SER A 1 205 ? 1.188 6.715 9.864 1.00 92.06 205 SER A C 1
ATOM 1606 O O . SER A 1 205 ? 0.950 5.518 9.694 1.00 92.06 205 SER A O 1
ATOM 1608 N N . GLY A 1 206 ? 2.108 7.353 9.142 1.00 86.94 206 GLY A N 1
ATOM 1609 C CA . GLY A 1 206 ? 3.112 6.652 8.335 1.00 86.94 206 GLY A CA 1
ATOM 1610 C C . GLY A 1 206 ? 4.281 6.131 9.170 1.00 86.94 206 GLY A C 1
ATOM 1611 O O . GLY A 1 206 ? 4.440 6.467 10.346 1.00 86.94 206 GLY A O 1
ATOM 1612 N N . SER A 1 207 ? 5.121 5.309 8.554 1.00 79.06 207 SER A N 1
ATOM 1613 C CA . SER A 1 207 ? 6.415 4.931 9.113 1.00 79.06 207 SER A CA 1
ATOM 1614 C C . SER A 1 207 ? 7.314 6.166 9.254 1.00 79.06 207 SER A C 1
ATOM 1616 O O . SER A 1 207 ? 7.465 6.957 8.325 1.00 79.06 207 SER A O 1
ATOM 1618 N N . THR A 1 208 ? 7.901 6.357 10.434 1.00 68.12 208 THR A N 1
ATOM 1619 C CA . THR A 1 208 ? 8.891 7.409 10.681 1.00 68.12 208 THR A CA 1
ATOM 1620 C C . THR A 1 208 ? 10.269 6.769 10.808 1.00 68.12 208 THR A C 1
ATOM 1622 O O . THR A 1 208 ? 10.479 5.857 11.607 1.00 68.12 208 THR A O 1
ATOM 1625 N N . ARG A 1 209 ? 11.226 7.222 9.994 1.00 61.12 209 ARG A N 1
ATOM 1626 C CA . ARG A 1 209 ? 12.620 6.759 10.045 1.00 61.12 209 ARG A CA 1
ATOM 1627 C C . ARG A 1 209 ? 13.313 7.450 11.207 1.00 61.12 209 ARG A C 1
ATOM 1629 O O . ARG A 1 209 ? 13.622 8.629 11.043 1.00 61.12 209 ARG A O 1
ATOM 1636 N N . ARG A 1 210 ? 13.543 6.807 12.365 1.00 57.81 210 ARG A N 1
ATOM 1637 C CA . ARG A 1 210 ? 14.296 7.507 13.435 1.00 57.81 210 ARG A CA 1
ATOM 1638 C C . ARG A 1 210 ? 14.839 6.727 14.638 1.00 57.81 210 ARG A C 1
ATOM 1640 O O . ARG A 1 210 ? 15.128 7.357 15.646 1.00 57.81 210 ARG A O 1
ATOM 1647 N N . GLU A 1 211 ? 15.086 5.422 14.558 1.00 62.88 211 GLU A N 1
ATOM 1648 C CA . GLU A 1 211 ? 15.817 4.736 15.646 1.00 62.88 211 GLU A CA 1
ATOM 1649 C C . GLU A 1 211 ? 17.027 3.973 15.117 1.00 62.88 211 GLU A C 1
ATOM 1651 O O . GLU A 1 211 ? 16.871 2.999 14.389 1.00 62.88 211 GLU A O 1
ATOM 1656 N N . LYS A 1 212 ? 18.245 4.388 15.481 1.00 68.31 212 LYS A N 1
ATOM 1657 C CA . LYS A 1 212 ? 19.452 3.631 15.120 1.00 68.31 212 LYS A CA 1
ATOM 1658 C C . LYS A 1 212 ? 19.351 2.196 15.631 1.00 68.31 212 LYS A C 1
ATOM 1660 O O . LYS A 1 212 ? 18.795 1.954 16.701 1.00 68.31 212 LYS A O 1
ATOM 1665 N N . MET A 1 213 ? 19.916 1.255 14.875 1.00 75.94 213 MET A N 1
ATOM 1666 C CA . MET A 1 213 ? 20.047 -0.121 15.350 1.00 75.94 213 MET A CA 1
ATOM 1667 C C . MET A 1 213 ? 20.849 -0.127 16.660 1.00 75.94 213 MET A C 1
ATOM 1669 O O . MET A 1 213 ? 21.954 0.422 16.665 1.00 75.94 213 MET A O 1
ATOM 1673 N N . PRO A 1 214 ? 20.334 -0.732 17.743 1.00 80.81 214 PRO A N 1
ATOM 1674 C CA . PRO A 1 214 ? 21.065 -0.854 18.997 1.00 80.81 214 PRO A CA 1
ATOM 1675 C C . PRO A 1 214 ? 22.444 -1.500 18.794 1.00 80.81 214 PRO A C 1
ATOM 1677 O O . PRO A 1 214 ? 22.591 -2.431 17.999 1.00 80.81 214 PRO A O 1
ATOM 1680 N N . GLU A 1 215 ? 23.474 -1.003 19.483 1.00 83.94 215 GLU A N 1
ATOM 1681 C CA . GLU A 1 215 ? 24.852 -1.497 19.320 1.00 83.94 215 GLU A CA 1
ATOM 1682 C C . GLU A 1 215 ? 25.005 -2.977 19.694 1.00 83.94 215 GLU A C 1
ATOM 1684 O O . GLU A 1 215 ? 25.820 -3.688 19.103 1.00 83.94 215 GLU A O 1
ATOM 1689 N N . ASP A 1 216 ? 24.223 -3.463 20.659 1.00 90.38 216 ASP A N 1
ATOM 1690 C CA . ASP A 1 216 ? 24.182 -4.876 21.032 1.00 90.38 216 ASP A CA 1
ATOM 1691 C C . ASP A 1 216 ? 23.663 -5.736 19.873 1.00 90.38 216 ASP A C 1
ATOM 1693 O O . ASP A 1 216 ? 24.231 -6.791 19.589 1.00 90.38 216 ASP A O 1
ATOM 1697 N N . LEU A 1 217 ? 22.633 -5.273 19.157 1.00 86.19 217 LEU A N 1
ATOM 1698 C CA . LEU A 1 217 ? 22.095 -5.961 17.989 1.00 86.19 217 LEU A CA 1
ATOM 1699 C C . LEU A 1 217 ? 23.105 -5.944 16.838 1.00 86.19 217 LEU A C 1
ATOM 1701 O O . LEU A 1 217 ? 23.337 -6.983 16.226 1.00 86.19 217 LEU A O 1
ATOM 1705 N N . GLN A 1 218 ? 23.792 -4.822 16.604 1.00 86.62 218 GLN A N 1
ATOM 1706 C CA . GLN A 1 218 ? 24.879 -4.752 15.617 1.00 86.62 218 GLN A CA 1
ATOM 1707 C C . GLN A 1 218 ? 25.986 -5.779 15.912 1.00 86.62 218 GLN A C 1
ATOM 1709 O O . GLN A 1 218 ? 26.391 -6.531 15.023 1.00 86.62 218 GLN A O 1
ATOM 1714 N N . LYS A 1 219 ? 26.443 -5.864 17.171 1.00 90.44 219 LYS A N 1
ATOM 1715 C CA . LYS A 1 219 ? 27.456 -6.845 17.603 1.00 90.44 219 LYS A CA 1
ATOM 1716 C C . LYS A 1 219 ? 26.959 -8.281 17.431 1.00 90.44 219 LYS A C 1
ATOM 1718 O O . LYS A 1 219 ? 27.687 -9.107 16.883 1.00 90.44 219 LYS A O 1
ATOM 1723 N N . ARG A 1 220 ? 25.710 -8.566 17.823 1.00 92.06 220 ARG A N 1
ATOM 1724 C CA . ARG A 1 220 ? 25.083 -9.886 17.642 1.00 92.06 220 ARG A CA 1
ATOM 1725 C C . ARG A 1 220 ? 25.007 -10.291 16.173 1.00 92.06 220 ARG A C 1
ATOM 1727 O O . ARG A 1 220 ? 25.310 -11.439 15.875 1.00 92.06 220 ARG A O 1
ATOM 1734 N N . ILE A 1 221 ? 24.669 -9.379 15.256 1.00 90.00 221 ILE A N 1
ATOM 1735 C CA . ILE A 1 221 ? 24.639 -9.669 13.811 1.00 90.00 221 ILE A CA 1
ATOM 1736 C C . ILE A 1 221 ? 26.028 -10.074 13.321 1.00 90.00 221 ILE A C 1
ATOM 1738 O O . ILE A 1 221 ? 26.164 -11.102 12.665 1.00 90.00 221 ILE A O 1
ATOM 1742 N N . VAL A 1 222 ? 27.064 -9.297 13.655 1.00 88.50 222 VAL A N 1
ATOM 1743 C CA . VAL A 1 222 ? 28.442 -9.592 13.230 1.00 88.50 222 VAL A CA 1
ATOM 1744 C C . VAL A 1 222 ? 28.900 -10.949 13.763 1.00 88.50 222 VAL A C 1
ATOM 1746 O O . VAL A 1 222 ? 29.449 -11.745 13.004 1.00 88.50 222 VAL A O 1
ATOM 1749 N N . SER A 1 223 ? 28.653 -11.237 15.043 1.00 90.19 223 SER A N 1
ATOM 1750 C CA . SER A 1 223 ? 28.981 -12.533 15.643 1.00 90.19 223 SER A CA 1
ATOM 1751 C C . SER A 1 223 ? 28.193 -13.681 15.010 1.00 90.19 223 SER A C 1
ATOM 1753 O O . SER A 1 223 ? 28.777 -14.716 14.706 1.00 90.19 223 SER A O 1
ATOM 1755 N N . ALA A 1 224 ? 26.895 -13.496 14.764 1.00 91.06 224 ALA A N 1
ATOM 1756 C CA . ALA A 1 224 ? 26.031 -14.523 14.194 1.00 91.06 224 ALA A CA 1
ATOM 1757 C C . ALA A 1 224 ? 26.367 -14.833 12.726 1.00 91.06 224 ALA A C 1
ATOM 1759 O O . ALA A 1 224 ? 26.320 -15.989 12.328 1.00 91.06 224 ALA A O 1
ATOM 1760 N N . LEU A 1 225 ? 26.747 -13.825 11.932 1.00 87.88 225 LEU A N 1
ATOM 1761 C CA . LEU A 1 225 ? 27.167 -14.003 10.536 1.00 87.88 225 LEU A CA 1
ATOM 1762 C C . LEU A 1 225 ? 28.559 -14.635 10.393 1.00 87.88 225 LEU A C 1
ATOM 1764 O O . LEU A 1 225 ? 28.865 -15.184 9.339 1.00 87.88 225 LEU A O 1
ATOM 1768 N N . ARG A 1 226 ? 29.412 -14.523 11.418 1.00 89.38 226 ARG A N 1
ATOM 1769 C CA . ARG A 1 226 ? 30.756 -15.127 11.449 1.00 89.38 226 ARG A CA 1
ATOM 1770 C C . ARG A 1 226 ? 30.782 -16.533 12.050 1.00 89.38 226 ARG A C 1
ATOM 1772 O O . ARG A 1 226 ? 31.803 -17.200 11.928 1.00 89.38 226 ARG A O 1
ATOM 1779 N N . GLY A 1 227 ? 29.723 -16.940 12.745 1.00 85.88 227 GLY A N 1
ATOM 1780 C CA . GLY A 1 227 ? 29.605 -18.268 13.343 1.00 85.88 227 GLY A CA 1
ATOM 1781 C C . GLY A 1 227 ? 28.961 -19.290 12.404 1.00 85.88 227 GLY A C 1
ATOM 1782 O O . GLY A 1 227 ? 28.379 -18.936 11.381 1.00 85.88 227 GLY A O 1
ATOM 1783 N N . ASP A 1 228 ? 29.012 -20.562 12.800 1.00 89.94 228 ASP A N 1
ATOM 1784 C CA . ASP A 1 228 ? 28.460 -21.677 12.013 1.00 89.94 228 ASP A CA 1
ATOM 1785 C C . ASP A 1 228 ? 26.966 -21.953 12.296 1.00 89.94 228 ASP A C 1
ATOM 1787 O O . ASP A 1 228 ? 26.315 -22.718 11.577 1.00 89.94 228 ASP A O 1
ATOM 1791 N N . ASP A 1 229 ? 26.386 -21.323 13.327 1.00 91.81 229 ASP A N 1
ATOM 1792 C CA . ASP A 1 229 ? 24.982 -21.515 13.713 1.00 91.81 229 ASP A CA 1
ATOM 1793 C C . ASP A 1 229 ? 24.032 -20.669 12.847 1.00 91.81 229 ASP A C 1
ATOM 1795 O O . ASP A 1 229 ? 23.739 -19.494 13.109 1.00 91.81 229 ASP A O 1
ATOM 1799 N N . ARG A 1 230 ? 23.498 -21.316 11.808 1.00 87.81 230 ARG A N 1
ATOM 1800 C CA . ARG A 1 230 ? 22.545 -20.712 10.870 1.00 87.81 230 ARG A CA 1
ATOM 1801 C C . ARG A 1 230 ? 21.240 -20.255 11.525 1.00 87.81 230 ARG A C 1
ATOM 1803 O O . ARG A 1 230 ? 20.656 -19.283 11.050 1.00 87.81 230 ARG A O 1
ATOM 1810 N N . GLU A 1 231 ? 20.772 -20.896 12.597 1.00 89.88 231 GLU A N 1
ATOM 1811 C CA . GLU A 1 231 ? 19.525 -20.496 13.268 1.00 89.88 231 GLU A CA 1
ATOM 1812 C C . GLU A 1 231 ? 19.724 -19.269 14.160 1.00 89.88 231 GLU A C 1
ATOM 1814 O O . GLU A 1 231 ? 18.830 -18.423 14.279 1.00 89.88 231 GLU A O 1
ATOM 1819 N N . VAL A 1 232 ? 20.904 -19.111 14.760 1.00 89.94 232 VAL A N 1
ATOM 1820 C CA . VAL A 1 232 ? 21.285 -17.860 15.434 1.00 89.94 232 VAL A CA 1
ATOM 1821 C C . VAL A 1 232 ? 21.395 -16.720 14.420 1.00 89.94 232 VAL A C 1
ATOM 1823 O O . VAL A 1 232 ? 20.815 -15.655 14.651 1.00 89.94 232 VAL A O 1
ATOM 1826 N N . ALA A 1 233 ? 22.035 -16.946 13.268 1.00 88.25 233 ALA A N 1
ATOM 1827 C CA . ALA A 1 233 ? 22.080 -15.965 12.181 1.00 88.25 233 ALA A CA 1
ATOM 1828 C C . ALA A 1 233 ? 20.673 -15.584 11.699 1.00 88.25 233 ALA A C 1
ATOM 1830 O O . ALA A 1 233 ? 20.339 -14.400 11.633 1.00 88.25 233 ALA A O 1
ATOM 1831 N N . ARG A 1 234 ? 19.805 -16.571 11.446 1.00 86.00 234 ARG A N 1
ATOM 1832 C CA . ARG A 1 234 ? 18.428 -16.348 10.987 1.00 86.00 234 ARG A CA 1
ATOM 1833 C C . ARG A 1 234 ? 17.613 -15.519 11.978 1.00 86.00 234 ARG A C 1
ATOM 1835 O O . ARG A 1 234 ? 16.994 -14.538 11.572 1.00 86.00 234 ARG A O 1
ATOM 1842 N N . ARG A 1 235 ? 17.617 -15.873 13.268 1.00 87.56 235 ARG A N 1
ATOM 1843 C CA . ARG A 1 235 ? 16.880 -15.132 14.312 1.00 87.56 235 ARG A CA 1
ATOM 1844 C C . ARG A 1 235 ? 17.383 -13.700 14.457 1.00 87.56 235 ARG A C 1
ATOM 1846 O O . ARG A 1 235 ? 16.574 -12.777 14.480 1.00 87.56 235 ARG A O 1
ATOM 1853 N N . THR A 1 236 ? 18.701 -13.520 14.480 1.00 87.06 236 THR A N 1
ATOM 1854 C CA . THR A 1 236 ? 19.317 -12.195 14.617 1.00 87.06 236 THR A CA 1
ATOM 1855 C C . THR A 1 236 ? 19.015 -11.313 13.401 1.00 87.06 236 THR A C 1
ATOM 1857 O O . THR A 1 236 ? 18.681 -10.142 13.555 1.00 87.06 236 THR A O 1
ATOM 1860 N N . LEU A 1 237 ? 19.037 -11.870 12.184 1.00 85.31 237 LEU A N 1
ATOM 1861 C CA . LEU A 1 237 ? 18.633 -11.150 10.972 1.00 85.31 237 LEU A CA 1
ATOM 1862 C C . LEU A 1 237 ? 17.132 -10.820 10.957 1.00 85.31 237 LEU A C 1
ATOM 1864 O O . LEU A 1 237 ? 16.755 -9.748 10.489 1.00 85.31 237 LEU A O 1
ATOM 1868 N N . ILE A 1 238 ? 16.270 -11.697 11.486 1.00 81.25 238 ILE A N 1
ATOM 1869 C CA . ILE A 1 238 ? 14.832 -11.415 11.639 1.00 81.25 238 ILE A CA 1
ATOM 1870 C C . ILE A 1 238 ? 14.601 -10.246 12.602 1.00 81.25 238 ILE A C 1
ATOM 1872 O O . ILE A 1 238 ? 13.748 -9.408 12.326 1.00 81.25 238 ILE A O 1
ATOM 1876 N N . GLU A 1 239 ? 15.350 -10.165 13.700 1.00 79.50 239 GLU A N 1
ATOM 1877 C CA . GLU A 1 239 ? 15.299 -9.034 14.635 1.00 79.50 239 GLU A CA 1
ATOM 1878 C C . GLU A 1 239 ? 15.815 -7.744 13.972 1.00 79.50 239 GLU A C 1
ATOM 1880 O O . GLU A 1 239 ? 15.178 -6.692 14.037 1.00 79.50 239 GLU A O 1
ATOM 1885 N N . ALA A 1 240 ? 16.928 -7.843 13.242 1.00 78.06 240 ALA A N 1
ATOM 1886 C CA . ALA A 1 240 ? 17.561 -6.729 12.543 1.00 78.06 240 ALA A CA 1
ATOM 1887 C C . ALA A 1 240 ? 16.758 -6.200 11.348 1.00 78.06 240 ALA A C 1
ATOM 1889 O O . ALA A 1 240 ? 16.952 -5.052 10.945 1.00 78.06 240 ALA A O 1
ATOM 1890 N N . ARG A 1 241 ? 15.852 -7.004 10.772 1.00 74.69 241 ARG A N 1
ATOM 1891 C CA . ARG A 1 241 ? 15.133 -6.655 9.534 1.00 74.69 241 ARG A CA 1
ATOM 1892 C C . ARG A 1 241 ? 14.358 -5.344 9.639 1.00 74.69 241 ARG A C 1
ATOM 1894 O O . ARG A 1 241 ? 14.215 -4.653 8.642 1.00 74.69 241 ARG A O 1
ATOM 1901 N N . CYS A 1 242 ? 13.887 -4.988 10.836 1.00 66.56 242 CYS A N 1
ATOM 1902 C CA . CYS A 1 242 ? 13.145 -3.749 11.071 1.00 66.56 242 CYS A CA 1
ATOM 1903 C C . CYS A 1 242 ? 14.014 -2.492 10.891 1.00 66.56 242 CYS A C 1
ATOM 1905 O O . CYS A 1 242 ? 13.468 -1.398 10.818 1.00 66.56 242 CYS A O 1
ATOM 1907 N N . TYR A 1 243 ? 15.339 -2.648 10.817 1.00 69.31 243 TYR A N 1
ATOM 1908 C CA . TYR A 1 243 ? 16.324 -1.590 10.583 1.00 69.31 243 TYR A CA 1
ATOM 1909 C C . TYR A 1 243 ? 16.919 -1.618 9.163 1.00 69.31 243 TYR A C 1
ATOM 1911 O O . TYR A 1 243 ? 17.700 -0.733 8.815 1.00 69.31 243 TYR A O 1
ATOM 1919 N N . ALA A 1 244 ? 16.599 -2.635 8.353 1.00 61.00 244 ALA A N 1
ATOM 1920 C CA . ALA A 1 244 ? 17.106 -2.788 6.992 1.00 61.00 244 ALA A CA 1
ATOM 1921 C C . ALA A 1 244 ? 16.124 -2.165 5.986 1.00 61.00 244 ALA A C 1
ATOM 1923 O O . ALA A 1 244 ? 14.958 -2.555 5.937 1.00 61.00 244 ALA A O 1
ATOM 1924 N N . HIS A 1 245 ? 16.590 -1.214 5.169 1.00 53.50 245 HIS A N 1
ATOM 1925 C CA . HIS A 1 245 ? 15.767 -0.536 4.164 1.00 53.50 245 HIS A CA 1
ATOM 1926 C C . HIS A 1 245 ? 16.137 -0.995 2.736 1.00 53.50 245 HIS A C 1
ATOM 1928 O O . HIS A 1 245 ? 17.324 -1.086 2.425 1.00 53.50 245 HIS A O 1
ATOM 1934 N N . PRO A 1 246 ? 15.159 -1.279 1.849 1.00 45.28 246 PRO A N 1
ATOM 1935 C CA . PRO A 1 246 ? 15.428 -1.729 0.479 1.00 45.28 246 PRO A CA 1
ATOM 1936 C C . PRO A 1 246 ? 16.020 -0.649 -0.447 1.00 45.28 246 PRO A C 1
ATOM 1938 O O . PRO A 1 246 ? 16.634 -1.008 -1.447 1.00 45.28 246 PRO A O 1
ATOM 1941 N N . ASP A 1 247 ? 15.892 0.646 -0.128 1.00 44.91 247 ASP A N 1
ATOM 1942 C CA . ASP A 1 247 ? 16.722 1.689 -0.763 1.00 44.91 247 ASP A CA 1
ATOM 1943 C C . ASP A 1 247 ? 18.136 1.675 -0.171 1.00 44.91 247 ASP A C 1
ATOM 1945 O O . ASP A 1 247 ? 18.403 2.280 0.870 1.00 44.91 247 ASP A O 1
ATOM 1949 N N . SER A 1 248 ? 19.045 1.013 -0.884 1.00 41.44 248 SER A N 1
ATOM 1950 C CA . SER A 1 248 ? 20.476 0.879 -0.586 1.00 41.44 248 SER A CA 1
ATOM 1951 C C . SER A 1 248 ? 21.264 2.196 -0.575 1.00 41.44 248 SER A C 1
ATOM 1953 O O . SER A 1 248 ? 22.418 2.199 -0.158 1.00 41.44 248 SER A O 1
ATOM 1955 N N . ASN A 1 249 ? 20.661 3.315 -0.992 1.00 41.78 249 ASN A N 1
ATOM 1956 C CA . ASN A 1 249 ? 21.322 4.625 -1.026 1.00 41.78 249 ASN A CA 1
ATOM 1957 C C . ASN A 1 249 ? 21.088 5.465 0.236 1.00 41.78 249 ASN A C 1
ATOM 1959 O O . ASN A 1 249 ? 21.641 6.557 0.361 1.00 41.78 249 ASN A O 1
ATOM 1963 N N . SER A 1 250 ? 20.268 5.000 1.184 1.00 42.47 250 SER A N 1
ATOM 1964 C CA . SER A 1 250 ? 20.026 5.770 2.399 1.00 42.47 250 SER A CA 1
ATOM 1965 C C . SER A 1 250 ? 21.130 5.507 3.424 1.00 42.47 250 SER A C 1
ATOM 1967 O O . SER A 1 250 ? 21.222 4.412 3.973 1.00 42.47 250 SER A O 1
ATOM 1969 N N . GLN A 1 251 ? 21.907 6.536 3.770 1.00 41.81 251 GLN A N 1
ATOM 1970 C CA . GLN A 1 251 ? 22.760 6.563 4.972 1.00 41.81 251 GLN A CA 1
ATOM 1971 C C . GLN A 1 251 ? 21.953 6.443 6.291 1.00 41.81 251 GLN A C 1
ATOM 1973 O O . GLN A 1 251 ? 22.498 6.601 7.381 1.00 41.81 251 GLN A O 1
ATOM 1978 N N . SER A 1 252 ? 20.641 6.195 6.222 1.00 45.97 252 SER A N 1
ATOM 1979 C CA . SER A 1 252 ? 19.744 6.116 7.368 1.00 45.97 252 SER A CA 1
ATOM 1980 C C . SER A 1 252 ? 19.570 4.671 7.838 1.00 45.97 252 SER A C 1
ATOM 1982 O O . SER A 1 252 ? 18.730 3.936 7.323 1.00 45.97 252 SER A O 1
ATOM 1984 N N . THR A 1 253 ? 20.333 4.283 8.857 1.00 46.00 253 THR A N 1
ATOM 1985 C CA . THR A 1 253 ? 20.086 3.088 9.673 1.00 46.00 253 THR A CA 1
ATOM 1986 C C . THR A 1 253 ? 19.021 3.428 10.721 1.00 46.00 253 THR A C 1
ATOM 1988 O O . THR A 1 253 ? 19.314 4.051 11.739 1.00 46.00 253 THR A O 1
ATOM 1991 N N . GLY A 1 254 ? 17.755 3.102 10.450 1.00 56.31 254 GLY A N 1
ATOM 1992 C CA . GLY A 1 254 ? 16.618 3.492 11.291 1.00 56.31 254 GLY A CA 1
ATOM 1993 C C . GLY A 1 254 ? 15.561 2.390 11.406 1.00 56.31 254 GLY A C 1
ATOM 1994 O O . GLY A 1 254 ? 15.191 1.828 10.380 1.00 56.31 254 GLY A O 1
ATOM 1995 N N . ARG A 1 255 ? 15.039 2.099 12.609 1.00 61.72 255 ARG A N 1
ATOM 1996 C CA . ARG A 1 255 ? 13.886 1.208 12.807 1.00 61.72 255 ARG A CA 1
ATOM 1997 C C . ARG A 1 255 ? 12.681 1.800 12.093 1.00 61.72 255 ARG A C 1
ATOM 1999 O O . ARG A 1 255 ? 12.330 2.955 12.330 1.00 61.72 255 ARG A O 1
ATOM 2006 N N . MET A 1 256 ? 12.017 0.989 11.285 1.00 67.50 256 MET A N 1
ATOM 2007 C CA . MET A 1 256 ? 10.669 1.255 10.809 1.00 67.50 256 MET A CA 1
ATOM 2008 C C . MET A 1 256 ? 9.685 0.406 11.609 1.00 67.50 256 MET A C 1
ATOM 2010 O O . MET A 1 256 ? 9.699 -0.823 11.536 1.00 67.50 256 MET A O 1
ATOM 2014 N N . HIS A 1 257 ? 8.799 1.059 12.358 1.00 76.00 257 HIS A N 1
ATOM 2015 C CA . HIS A 1 257 ? 7.660 0.387 12.980 1.00 76.00 257 HIS A CA 1
ATOM 2016 C C . HIS A 1 257 ? 6.628 0.047 11.904 1.00 76.00 257 HIS A C 1
ATOM 2018 O O . HIS A 1 257 ? 5.719 0.827 11.641 1.00 76.00 257 HIS A O 1
ATOM 2024 N N . ILE A 1 258 ? 6.770 -1.089 11.235 1.00 81.50 258 ILE A N 1
ATOM 2025 C CA . ILE A 1 258 ? 5.806 -1.560 10.234 1.00 81.50 258 ILE A CA 1
ATOM 2026 C C . ILE A 1 258 ? 4.758 -2.466 10.878 1.00 81.50 258 ILE A C 1
ATOM 2028 O O . ILE A 1 258 ? 5.077 -3.232 11.785 1.00 81.50 258 ILE A O 1
ATOM 2032 N N . LYS A 1 259 ? 3.515 -2.418 10.391 1.00 88.44 259 LYS A N 1
ATOM 2033 C CA . LYS A 1 259 ? 2.475 -3.384 10.772 1.00 88.44 259 LYS A CA 1
ATOM 2034 C C . LYS A 1 259 ? 3.027 -4.806 10.555 1.00 88.44 259 LYS A C 1
ATOM 2036 O O . LYS A 1 259 ? 3.644 -5.043 9.512 1.00 88.44 259 LYS A O 1
ATOM 2041 N N . PRO A 1 260 ? 2.851 -5.746 11.500 1.00 89.88 260 PRO A N 1
ATOM 2042 C CA . PRO A 1 260 ? 1.927 -5.696 12.636 1.00 89.88 260 PRO A CA 1
ATOM 2043 C C . PRO A 1 260 ? 2.521 -5.172 13.964 1.00 89.88 260 PRO A C 1
ATOM 2045 O O . PRO A 1 260 ? 1.957 -5.451 15.015 1.00 89.88 260 PRO A O 1
ATOM 2048 N N . ASP A 1 261 ? 3.653 -4.453 13.970 1.00 87.19 261 ASP A N 1
ATOM 2049 C CA . ASP A 1 261 ? 4.166 -3.799 15.191 1.00 87.19 261 ASP A CA 1
ATOM 2050 C C . ASP A 1 261 ? 3.112 -2.807 15.746 1.00 87.19 261 ASP A C 1
ATOM 2052 O O . ASP A 1 261 ? 2.747 -1.862 15.036 1.00 87.19 261 ASP A O 1
ATOM 2056 N N . PRO A 1 262 ? 2.625 -2.980 16.995 1.00 91.44 262 PRO A N 1
ATOM 2057 C CA . PRO A 1 262 ? 1.552 -2.163 17.569 1.00 91.44 262 PRO A CA 1
ATOM 2058 C C . PRO A 1 262 ? 1.991 -0.735 17.920 1.00 91.44 262 PRO A C 1
ATOM 2060 O O . PRO A 1 262 ? 1.143 0.112 18.189 1.00 91.44 262 PRO A O 1
ATOM 2063 N N . THR A 1 263 ? 3.296 -0.433 17.917 1.00 89.94 263 THR A N 1
ATOM 2064 C CA . THR A 1 263 ? 3.850 0.843 18.413 1.00 89.94 263 THR A CA 1
ATOM 2065 C C . THR A 1 263 ? 3.156 2.064 17.807 1.00 89.94 263 THR A C 1
ATOM 2067 O O . THR A 1 263 ? 2.854 3.026 18.512 1.00 89.94 263 THR A O 1
ATOM 2070 N N . ARG A 1 264 ? 2.873 2.044 16.499 1.00 89.88 264 ARG A N 1
ATOM 2071 C CA . ARG A 1 264 ? 2.194 3.168 15.837 1.00 89.88 264 ARG A CA 1
ATOM 2072 C C . ARG A 1 264 ? 0.721 3.278 16.200 1.00 89.88 264 ARG A C 1
ATOM 2074 O O . ARG A 1 264 ? 0.248 4.401 16.330 1.00 89.88 264 ARG A O 1
ATOM 2081 N N . LEU A 1 265 ? 0.024 2.159 16.387 1.00 95.44 265 LEU A N 1
ATOM 2082 C CA . LEU A 1 265 ? -1.351 2.185 16.870 1.00 95.44 265 LEU A CA 1
ATOM 2083 C C . LEU A 1 265 ? -1.407 2.717 18.308 1.00 95.44 265 LEU A C 1
ATOM 2085 O O . LEU A 1 265 ? -2.216 3.590 18.592 1.00 95.44 265 LEU A O 1
ATOM 2089 N N . ASN A 1 266 ? -0.505 2.285 19.189 1.00 94.69 266 ASN A N 1
ATOM 2090 C CA . ASN A 1 266 ? -0.459 2.780 20.568 1.00 94.69 266 ASN A CA 1
ATOM 2091 C C . ASN A 1 266 ? -0.258 4.302 20.621 1.00 94.69 266 ASN A C 1
ATOM 2093 O O . ASN A 1 266 ? -0.987 4.991 21.327 1.00 94.69 266 ASN A O 1
ATOM 2097 N N . ARG A 1 267 ? 0.639 4.850 19.787 1.00 92.25 267 ARG A N 1
ATOM 2098 C CA . ARG A 1 267 ? 0.817 6.308 19.652 1.00 92.25 267 ARG A CA 1
ATOM 2099 C C . ARG A 1 267 ? -0.456 7.019 19.177 1.00 92.25 267 ARG A C 1
ATOM 2101 O O . ARG A 1 267 ? -0.750 8.113 19.647 1.00 92.25 267 ARG A O 1
ATOM 2108 N N . VAL A 1 268 ? -1.218 6.410 18.262 1.00 94.56 268 VAL A N 1
ATOM 2109 C CA . VAL A 1 268 ? -2.525 6.937 17.821 1.00 94.56 268 VAL A CA 1
ATOM 2110 C C . VAL A 1 268 ? -3.514 6.970 18.989 1.00 94.56 268 VAL A C 1
ATOM 2112 O O . VAL A 1 268 ? -4.177 7.987 19.188 1.00 94.56 268 VAL A O 1
ATOM 2115 N N . LEU A 1 269 ? -3.597 5.893 19.778 1.00 96.06 269 LEU A N 1
ATOM 2116 C CA . LEU A 1 269 ? -4.483 5.812 20.945 1.00 96.06 269 LEU A CA 1
ATOM 2117 C C . LEU A 1 269 ? -4.127 6.862 22.002 1.00 96.06 269 LEU A C 1
ATOM 2119 O O . LEU A 1 269 ? -5.018 7.546 22.502 1.00 96.06 269 LEU A O 1
ATOM 2123 N N . GLU A 1 270 ? -2.835 7.036 22.289 1.00 93.62 270 GLU A N 1
ATOM 2124 C CA . GLU A 1 270 ? -2.321 8.065 23.200 1.00 93.62 270 GLU A CA 1
ATOM 2125 C C . GLU A 1 270 ? -2.659 9.478 22.707 1.00 93.62 270 GLU A C 1
ATOM 2127 O O . GLU A 1 270 ? -3.192 10.290 23.466 1.00 93.62 270 GLU A O 1
ATOM 2132 N N . GLN A 1 271 ? -2.408 9.768 21.425 1.00 93.50 271 GLN A N 1
ATOM 2133 C CA . GLN A 1 271 ? -2.688 11.072 20.817 1.00 93.50 271 GLN A CA 1
ATOM 2134 C C . GLN A 1 271 ? -4.179 11.423 20.874 1.00 93.50 271 GLN A C 1
ATOM 2136 O O . GLN A 1 271 ? -4.541 12.568 21.149 1.00 93.50 271 GLN A O 1
ATOM 2141 N N . LEU A 1 272 ? -5.042 10.441 20.611 1.00 93.88 272 LEU A N 1
ATOM 2142 C CA . LEU A 1 272 ? -6.492 10.613 20.626 1.00 93.88 272 LEU A CA 1
ATOM 2143 C C . LEU A 1 272 ? -7.109 10.465 22.021 1.00 93.88 272 LEU A C 1
ATOM 2145 O O . LEU A 1 272 ? -8.300 10.727 22.168 1.00 93.88 272 LEU A O 1
ATOM 2149 N N . LYS A 1 273 ? -6.319 10.075 23.032 1.00 93.38 273 LYS A N 1
ATOM 2150 C CA . LYS A 1 273 ? -6.778 9.772 24.398 1.00 93.38 273 LYS A CA 1
ATOM 2151 C C . LYS A 1 273 ? -7.928 8.757 24.415 1.00 93.38 273 LYS A C 1
ATOM 2153 O O . LYS A 1 273 ? -8.911 8.932 25.130 1.00 93.38 273 LYS A O 1
ATOM 2158 N N . VAL A 1 274 ? -7.819 7.715 23.594 1.00 93.75 274 VAL A N 1
ATOM 2159 C CA . VAL A 1 274 ? -8.844 6.669 23.477 1.00 93.75 274 VAL A CA 1
ATOM 2160 C C . VAL A 1 274 ? -8.726 5.707 24.655 1.00 93.75 274 VAL A C 1
ATOM 2162 O O . VAL A 1 274 ? -7.662 5.132 24.883 1.00 93.75 274 VAL A O 1
ATOM 2165 N N . GLY A 1 275 ? -9.819 5.545 25.401 1.00 90.56 275 GLY A N 1
ATOM 2166 C CA . GLY A 1 275 ? -9.929 4.596 26.505 1.00 90.56 275 GLY A CA 1
ATOM 2167 C C . GLY A 1 275 ? -10.263 3.175 26.046 1.00 90.56 275 GLY A C 1
ATOM 2168 O O . GLY A 1 275 ? -10.661 2.931 24.907 1.00 90.56 275 GLY A O 1
ATOM 2169 N N . LYS A 1 276 ? -10.113 2.216 26.960 1.00 93.31 276 LYS A N 1
ATOM 2170 C CA . LYS A 1 276 ? -10.258 0.773 26.699 1.00 93.31 276 LYS A CA 1
ATOM 2171 C C . LYS A 1 276 ? -11.692 0.349 26.358 1.00 93.31 276 LYS A C 1
ATOM 2173 O O . LYS A 1 276 ? -11.927 -0.672 25.708 1.00 93.31 276 LYS A O 1
ATOM 2178 N N . GLU A 1 277 ? -12.657 1.116 26.843 1.00 92.62 277 GLU A N 1
ATOM 2179 C CA . GLU A 1 277 ? -14.091 0.937 26.656 1.00 92.62 277 GLU A CA 1
ATOM 2180 C C . GLU A 1 277 ? -14.575 1.293 25.248 1.00 92.62 277 GLU A C 1
ATOM 2182 O O . GLU A 1 277 ? -15.627 0.779 24.837 1.00 92.62 277 GLU A O 1
ATOM 2187 N N . VAL A 1 278 ? -13.802 2.120 24.533 1.00 95.69 278 VAL A N 1
ATOM 2188 C CA . VAL A 1 278 ? -14.086 2.598 23.180 1.00 95.69 278 VAL A CA 1
ATOM 2189 C C . VAL A 1 278 ? -13.836 1.467 22.176 1.00 95.69 278 VAL A C 1
ATOM 2191 O O . VAL A 1 278 ? -12.720 0.951 22.092 1.00 95.69 278 VAL A O 1
ATOM 2194 N N . PRO A 1 279 ? -14.846 1.060 21.389 1.00 96.88 279 PRO A N 1
ATOM 2195 C CA . PRO A 1 279 ? -14.668 0.103 20.308 1.00 96.88 279 PRO A CA 1
ATOM 2196 C C . PRO A 1 279 ? -13.680 0.598 19.247 1.00 96.88 279 PRO A C 1
ATOM 2198 O O . PRO A 1 279 ? -13.791 1.724 18.756 1.00 96.88 279 PRO A O 1
ATOM 2201 N N . ILE A 1 280 ? -12.758 -0.278 18.850 1.00 98.19 280 ILE A N 1
ATOM 2202 C CA . ILE A 1 280 ? -11.811 -0.043 17.760 1.00 98.19 280 ILE A CA 1
ATOM 2203 C C . ILE A 1 280 ? -12.121 -1.012 16.620 1.00 98.19 280 ILE A C 1
ATOM 2205 O O . ILE A 1 280 ? -12.190 -2.226 16.831 1.00 98.19 280 ILE A O 1
ATOM 2209 N N . ILE A 1 281 ? -12.279 -0.489 15.405 1.00 98.00 281 ILE A N 1
ATOM 2210 C CA . ILE A 1 281 ? -12.464 -1.298 14.198 1.00 98.00 281 ILE A CA 1
ATOM 2211 C C . ILE A 1 281 ? -11.295 -1.042 13.253 1.00 98.00 281 ILE A C 1
ATOM 2213 O O . ILE A 1 281 ? -11.085 0.094 12.829 1.00 98.00 281 ILE A O 1
ATOM 2217 N N . SER A 1 282 ? -10.544 -2.090 12.915 1.00 97.94 282 SER A N 1
ATOM 2218 C CA . SER A 1 282 ? -9.499 -2.013 11.893 1.00 97.94 282 SER A CA 1
ATOM 2219 C C . SER A 1 282 ? -10.031 -2.452 10.536 1.00 97.94 282 SER A C 1
ATOM 2221 O O . SER A 1 282 ? -10.567 -3.550 10.423 1.00 97.94 282 SER A O 1
ATOM 2223 N N . TYR A 1 283 ? -9.844 -1.617 9.517 1.00 97.69 283 TYR A N 1
ATOM 2224 C CA . TYR A 1 283 ? -10.135 -1.916 8.116 1.00 97.69 283 TYR A CA 1
ATOM 2225 C C . TYR A 1 283 ? -8.815 -2.021 7.354 1.00 97.69 283 TYR A C 1
ATOM 2227 O O . TYR A 1 283 ? -8.049 -1.060 7.346 1.00 97.69 283 TYR A O 1
ATOM 2235 N N . GLY A 1 284 ? -8.538 -3.142 6.698 1.00 95.75 284 GLY A N 1
ATOM 2236 C CA . GLY A 1 284 ? -7.288 -3.338 5.956 1.00 95.75 284 GLY A CA 1
ATOM 2237 C C . GLY A 1 284 ? -7.411 -4.360 4.836 1.00 95.75 284 GLY A C 1
ATOM 2238 O O . GLY A 1 284 ? -8.438 -5.025 4.724 1.00 95.75 284 GLY A O 1
ATOM 2239 N N . ASP A 1 285 ? -6.384 -4.495 4.001 1.00 93.00 285 ASP A N 1
ATOM 2240 C CA . ASP A 1 285 ? -6.345 -5.514 2.943 1.00 93.00 285 ASP A CA 1
ATOM 2241 C C . ASP A 1 285 ? -5.680 -6.823 3.417 1.00 93.00 285 ASP A C 1
ATOM 2243 O O . ASP A 1 285 ? -5.788 -7.868 2.756 1.00 93.00 285 ASP A O 1
ATOM 2247 N N . GLN A 1 286 ? -5.015 -6.786 4.580 1.00 91.31 286 GLN A N 1
ATOM 2248 C CA . GLN A 1 286 ? -4.161 -7.850 5.093 1.00 91.31 286 GLN A CA 1
ATOM 2249 C C . GLN A 1 286 ? -4.404 -8.190 6.567 1.00 91.31 286 GLN A C 1
ATOM 2251 O O . GLN A 1 286 ? -4.886 -7.413 7.388 1.00 91.31 286 GLN A O 1
ATOM 2256 N N . LEU A 1 287 ? -3.964 -9.396 6.943 1.00 93.06 287 LEU A N 1
ATOM 2257 C CA . LEU A 1 287 ? -3.966 -9.839 8.340 1.00 93.06 287 LEU A CA 1
ATOM 2258 C C . LEU A 1 287 ? -3.098 -8.941 9.231 1.00 93.06 287 LEU A C 1
ATOM 2260 O O . LEU A 1 287 ? -3.409 -8.770 10.404 1.00 93.06 287 LEU A O 1
ATOM 2264 N N . SER A 1 288 ? -1.999 -8.391 8.707 1.00 92.44 288 SER A N 1
ATOM 2265 C CA . SER A 1 288 ? -1.087 -7.505 9.445 1.00 92.44 288 SER A CA 1
ATOM 2266 C C . SER A 1 288 ? -1.786 -6.255 9.983 1.00 92.44 288 SER A C 1
ATOM 2268 O O . SER A 1 288 ? -1.413 -5.783 11.059 1.00 92.44 288 SER A O 1
ATOM 2270 N N . ASP A 1 289 ? -2.811 -5.766 9.284 1.00 95.44 289 ASP A N 1
ATOM 2271 C CA . ASP A 1 289 ? -3.612 -4.608 9.688 1.00 95.44 289 ASP A CA 1
ATOM 2272 C C . ASP A 1 289 ? -4.424 -4.903 10.936 1.00 95.44 289 ASP A C 1
ATOM 2274 O O . ASP A 1 289 ? -4.458 -4.100 11.860 1.00 95.44 289 ASP A O 1
ATOM 2278 N N . VAL A 1 290 ? -5.002 -6.098 11.016 1.00 97.44 290 VAL A N 1
ATOM 2279 C CA . VAL A 1 290 ? -5.759 -6.523 12.193 1.00 97.44 290 VAL A CA 1
ATOM 2280 C C . VAL A 1 290 ? -4.815 -6.922 13.331 1.00 97.44 290 VAL A C 1
ATOM 2282 O O . VAL A 1 290 ? -5.015 -6.532 14.481 1.00 97.44 290 VAL A O 1
ATOM 2285 N N . LYS A 1 291 ? -3.729 -7.641 13.018 1.00 97.12 291 LYS A N 1
ATOM 2286 C CA . LYS A 1 291 ? -2.754 -8.143 14.004 1.00 97.12 291 LYS A CA 1
ATOM 2287 C C . LYS A 1 291 ? -2.076 -7.050 14.823 1.00 97.12 291 LYS A C 1
ATOM 2289 O O . LYS A 1 291 ? -1.655 -7.324 15.944 1.00 97.12 291 LYS A O 1
ATOM 2294 N N . GLN A 1 292 ? -2.006 -5.818 14.318 1.00 95.31 292 GLN A N 1
ATOM 2295 C CA . GLN A 1 292 ? -1.468 -4.695 15.092 1.00 95.31 292 GLN A CA 1
ATOM 2296 C C . GLN A 1 292 ? -2.283 -4.407 16.376 1.00 95.31 292 GLN A C 1
ATOM 2298 O O . GLN A 1 292 ? -1.768 -3.778 17.294 1.00 95.31 292 GLN A O 1
ATOM 2303 N N . MET A 1 293 ? -3.526 -4.900 16.476 1.00 97.38 293 MET A N 1
ATOM 2304 C CA . MET A 1 293 ? -4.380 -4.794 17.668 1.00 97.38 293 MET A CA 1
ATOM 2305 C C . MET A 1 293 ? -4.280 -6.001 18.619 1.00 97.38 293 MET A C 1
ATOM 2307 O O . MET A 1 293 ? -4.958 -6.020 19.644 1.00 97.38 293 MET A O 1
ATOM 2311 N N . ALA A 1 294 ? -3.463 -7.021 18.326 1.00 96.62 294 ALA A N 1
ATOM 2312 C CA . ALA A 1 294 ? -3.466 -8.278 19.088 1.00 96.62 294 ALA A CA 1
ATOM 2313 C C . ALA A 1 294 ? -3.120 -8.091 20.581 1.00 96.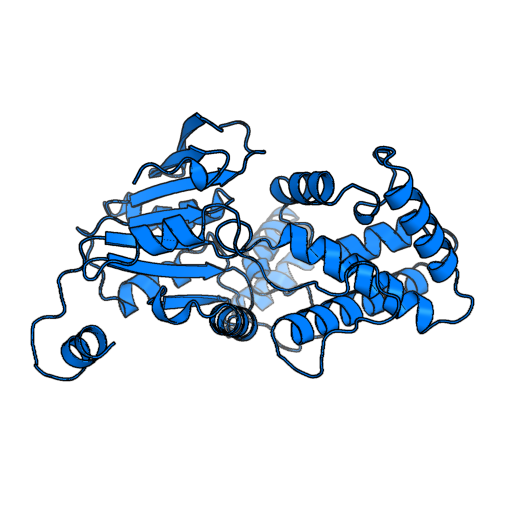62 294 ALA A C 1
ATOM 2315 O O . ALA A 1 294 ? -3.658 -8.789 21.441 1.00 96.62 294 ALA A O 1
ATOM 2316 N N . GLY A 1 295 ? -2.241 -7.134 20.904 1.00 95.06 295 GLY A N 1
ATOM 2317 C CA . GLY A 1 295 ? -1.942 -6.758 22.292 1.00 95.06 295 GLY A CA 1
ATOM 2318 C C . GLY A 1 295 ? -3.165 -6.187 23.016 1.00 95.06 295 GLY A C 1
ATOM 2319 O O . GLY A 1 295 ? -3.486 -6.626 24.116 1.00 95.06 295 GLY A O 1
ATOM 2320 N N . LEU A 1 296 ? -3.910 -5.305 22.344 1.00 96.88 296 LEU A N 1
ATOM 2321 C CA . LEU A 1 296 ? -5.128 -4.688 22.874 1.00 96.88 296 LEU A CA 1
ATOM 2322 C C . LEU A 1 296 ? -6.209 -5.742 23.153 1.00 96.88 296 LEU A C 1
ATOM 2324 O O . LEU A 1 296 ? -6.836 -5.726 24.211 1.00 96.88 296 LEU A O 1
ATOM 2328 N N . ALA A 1 297 ? -6.389 -6.713 22.251 1.00 96.38 297 ALA A N 1
ATOM 2329 C CA . ALA A 1 297 ? -7.329 -7.819 22.458 1.00 96.38 297 ALA A CA 1
ATOM 2330 C C . ALA A 1 297 ? -7.010 -8.611 23.738 1.00 96.38 297 ALA A C 1
ATOM 2332 O O . ALA A 1 297 ? -7.899 -8.865 24.549 1.00 96.38 297 ALA A O 1
ATOM 2333 N N . LYS A 1 298 ? -5.730 -8.946 23.959 1.00 95.88 298 LYS A N 1
ATOM 2334 C CA . LYS A 1 298 ? -5.264 -9.662 25.163 1.00 95.88 298 LYS A CA 1
ATOM 2335 C C . LYS A 1 298 ? -5.463 -8.858 26.439 1.00 95.88 298 LYS A C 1
ATOM 2337 O O . LYS A 1 298 ? -5.763 -9.423 27.485 1.00 95.88 298 LYS A O 1
ATOM 2342 N N . GLU A 1 299 ? -5.308 -7.545 26.349 1.00 95.62 299 GLU A N 1
ATOM 2343 C CA . GLU A 1 299 ? -5.577 -6.641 27.457 1.00 95.62 299 GLU A CA 1
ATOM 2344 C C . GLU A 1 299 ? -7.077 -6.470 27.717 1.00 95.62 299 GLU A C 1
ATOM 2346 O O . GLU A 1 299 ? -7.434 -5.945 28.763 1.00 95.62 299 GLU A O 1
ATOM 2351 N N . GLY A 1 300 ? -7.968 -6.931 26.834 1.00 94.88 300 GLY A N 1
ATOM 2352 C CA . GLY A 1 300 ? -9.423 -6.862 26.999 1.00 94.88 300 GLY A CA 1
ATOM 2353 C C . GLY A 1 300 ? -10.061 -5.603 26.410 1.00 94.88 300 GLY A C 1
ATOM 2354 O O . GLY A 1 300 ? -11.106 -5.167 26.892 1.00 94.88 300 GLY A O 1
ATOM 2355 N N . TRP A 1 301 ? -9.423 -4.981 25.418 1.00 97.38 301 TRP A N 1
ATOM 2356 C CA . TRP A 1 301 ? -10.035 -3.919 24.619 1.00 97.38 301 TRP A CA 1
ATOM 2357 C C . TRP A 1 301 ? -11.126 -4.482 23.700 1.00 97.38 301 TRP A C 1
ATOM 2359 O O . TRP A 1 301 ? -11.049 -5.624 23.241 1.00 97.38 301 TRP A O 1
ATOM 2369 N N . LYS A 1 302 ? -12.129 -3.659 23.375 1.00 96.50 302 LYS A N 1
ATOM 2370 C CA . LYS A 1 302 ? -13.160 -4.010 22.387 1.00 96.50 302 LYS A CA 1
ATOM 2371 C C . LYS A 1 302 ? -12.630 -3.768 20.975 1.00 96.50 302 LYS A C 1
ATOM 2373 O O . LYS A 1 302 ? -12.732 -2.660 20.459 1.00 96.50 302 LYS A O 1
ATOM 2378 N N . VAL A 1 303 ? -12.083 -4.801 20.343 1.00 98.12 303 VAL A N 1
ATOM 2379 C CA . VAL A 1 303 ? -11.499 -4.700 18.997 1.00 98.12 303 VAL A CA 1
ATOM 2380 C C . VAL A 1 303 ? -12.217 -5.599 17.990 1.00 98.12 303 VAL A C 1
ATOM 2382 O O . VAL A 1 303 ? -12.648 -6.703 18.326 1.00 98.12 303 VAL A O 1
ATOM 2385 N N . LYS A 1 304 ? -12.339 -5.125 16.747 1.00 98.06 304 LYS A N 1
ATOM 2386 C CA . LYS A 1 304 ? -12.849 -5.883 15.594 1.00 98.06 304 LYS A CA 1
ATOM 2387 C C . LYS A 1 304 ? -11.983 -5.635 14.363 1.00 98.06 304 LYS A C 1
ATOM 2389 O O . LYS A 1 304 ? -11.468 -4.534 14.181 1.00 98.06 304 LYS A O 1
ATOM 2394 N N . GLY A 1 305 ? -11.848 -6.644 13.512 1.00 97.81 305 GLY A N 1
ATOM 2395 C CA . GLY A 1 305 ? -11.174 -6.537 12.221 1.00 97.81 305 GLY A CA 1
ATOM 2396 C C . GLY A 1 305 ? -12.147 -6.609 11.045 1.00 97.81 305 GLY A C 1
ATOM 2397 O O . GLY A 1 305 ? -13.175 -7.281 11.112 1.00 97.81 305 GLY A O 1
ATOM 2398 N N . VAL A 1 306 ? -11.791 -5.959 9.944 1.00 97.62 306 VAL A N 1
ATOM 2399 C CA . VAL A 1 306 ? -12.428 -6.103 8.636 1.00 97.62 306 VAL A CA 1
ATOM 2400 C C . VAL A 1 306 ? -11.323 -6.182 7.589 1.00 97.62 306 VAL A C 1
ATOM 2402 O O . VAL A 1 306 ? -10.574 -5.225 7.394 1.00 97.62 306 VAL A O 1
ATOM 2405 N N . ILE A 1 307 ? -11.216 -7.328 6.920 1.00 96.31 307 ILE A N 1
ATOM 2406 C CA . ILE A 1 307 ? -10.283 -7.533 5.810 1.00 96.31 307 ILE A CA 1
ATOM 2407 C C . ILE A 1 307 ? -11.046 -7.373 4.504 1.00 96.31 307 ILE A C 1
ATOM 2409 O O . ILE A 1 307 ? -11.993 -8.110 4.241 1.00 96.31 307 ILE A O 1
ATOM 2413 N N . ILE A 1 308 ? -10.620 -6.422 3.681 1.00 94.69 308 ILE A N 1
ATOM 2414 C CA . ILE A 1 308 ? -11.240 -6.084 2.404 1.00 94.69 308 ILE A CA 1
ATOM 2415 C C . ILE A 1 308 ? -10.309 -6.552 1.295 1.00 94.69 308 ILE A C 1
ATOM 2417 O O . ILE A 1 308 ? -9.378 -5.859 0.895 1.00 94.69 308 ILE A O 1
ATOM 2421 N N . ASN A 1 309 ? -10.534 -7.769 0.815 1.00 92.12 309 ASN A N 1
ATOM 2422 C CA . ASN A 1 309 ? -9.680 -8.374 -0.194 1.00 92.12 309 ASN A CA 1
ATOM 2423 C C . ASN A 1 309 ? -10.444 -9.464 -0.948 1.00 92.12 309 ASN A C 1
ATOM 2425 O O . ASN A 1 309 ? -10.601 -10.579 -0.457 1.00 92.12 309 ASN A O 1
ATOM 2429 N N . SER A 1 310 ? -10.873 -9.161 -2.176 1.00 89.69 310 SER A N 1
ATOM 2430 C CA . SER A 1 310 ? -11.606 -10.102 -3.041 1.00 89.69 310 SER A CA 1
ATOM 2431 C C . SER A 1 310 ? -10.836 -11.376 -3.392 1.00 89.69 310 SER A C 1
ATOM 2433 O O . SER A 1 310 ? -11.438 -12.341 -3.853 1.00 89.69 310 SER A O 1
ATOM 2435 N N . GLN A 1 311 ? -9.514 -11.383 -3.203 1.00 89.00 311 GLN A N 1
ATOM 2436 C CA . GLN A 1 311 ? -8.652 -12.533 -3.475 1.00 89.00 311 GLN A CA 1
ATOM 2437 C C . GLN A 1 311 ? -8.380 -13.371 -2.219 1.00 89.00 311 GLN A C 1
ATOM 2439 O O . GLN A 1 311 ? -7.666 -14.371 -2.291 1.00 89.00 311 GLN A O 1
ATOM 2444 N N . ASN A 1 312 ? -8.914 -12.972 -1.062 1.00 89.69 312 ASN A N 1
ATOM 2445 C CA . ASN A 1 312 ? -8.772 -13.739 0.163 1.00 89.69 312 ASN A CA 1
ATOM 2446 C C . ASN A 1 312 ? -9.678 -14.993 0.109 1.00 89.69 312 ASN A C 1
ATOM 2448 O O . ASN A 1 312 ? -10.867 -14.870 -0.189 1.00 89.69 312 ASN A O 1
ATOM 2452 N N . PRO A 1 313 ? -9.161 -16.202 0.401 1.00 90.69 313 PRO A N 1
ATOM 2453 C CA . PRO A 1 313 ? -9.953 -17.439 0.361 1.00 90.69 313 PRO A CA 1
ATOM 2454 C C . PRO A 1 313 ? -11.082 -17.502 1.406 1.00 90.69 313 PRO A C 1
ATOM 2456 O O . PRO A 1 313 ? -11.955 -18.370 1.318 1.00 90.69 313 PRO A O 1
ATOM 2459 N N . ASP A 1 314 ? -11.072 -16.607 2.394 1.00 94.44 314 ASP A N 1
ATOM 2460 C CA . ASP A 1 314 ? -12.065 -16.536 3.463 1.00 94.44 314 ASP A CA 1
ATOM 2461 C C . ASP A 1 314 ? -13.133 -15.458 3.245 1.00 94.44 314 ASP A C 1
ATOM 2463 O O . ASP A 1 314 ? -13.933 -15.222 4.144 1.00 94.44 314 ASP A O 1
ATOM 2467 N N . VAL A 1 315 ? -13.202 -14.837 2.060 1.00 95.00 315 VAL A N 1
ATOM 2468 C CA . VAL A 1 315 ? -14.292 -13.908 1.705 1.00 95.00 315 VAL A CA 1
ATOM 2469 C C . VAL A 1 315 ? -15.663 -14.511 2.039 1.00 95.00 315 VAL A C 1
ATOM 2471 O O . VAL A 1 315 ? -15.981 -15.635 1.647 1.00 95.00 315 VAL A O 1
ATOM 2474 N N . GLY A 1 316 ? -16.487 -13.733 2.746 1.00 94.25 316 GLY A N 1
ATOM 2475 C CA . GLY A 1 316 ? -17.816 -14.130 3.214 1.00 94.25 316 GLY A CA 1
ATOM 2476 C C . GLY A 1 316 ? -17.821 -14.890 4.544 1.00 94.25 316 GLY A C 1
ATOM 2477 O O . GLY A 1 316 ? -18.885 -15.337 4.966 1.00 94.25 316 GLY A O 1
ATOM 2478 N N . LYS A 1 317 ? -16.665 -15.050 5.201 1.00 94.94 317 LYS A N 1
ATOM 2479 C CA . LYS A 1 317 ? -16.535 -15.715 6.502 1.00 94.94 317 LYS A CA 1
ATOM 2480 C C . LYS A 1 317 ? -16.089 -14.736 7.587 1.00 94.94 317 LYS A C 1
ATOM 2482 O O . LYS A 1 317 ? -15.374 -13.769 7.320 1.00 94.94 317 LYS A O 1
ATOM 2487 N N . ASP A 1 318 ? -16.438 -15.078 8.823 1.00 95.69 318 ASP A N 1
ATOM 2488 C CA . ASP A 1 318 ? -15.825 -14.517 10.022 1.00 95.69 318 ASP A CA 1
ATOM 2489 C C . ASP A 1 318 ? -14.671 -15.415 10.475 1.00 95.69 318 ASP A C 1
ATOM 2491 O O . ASP A 1 318 ? -14.834 -16.622 10.676 1.00 95.69 318 ASP A O 1
ATOM 2495 N N . ILE A 1 319 ? -13.492 -14.823 10.642 1.00 97.31 319 ILE A N 1
ATOM 2496 C CA . ILE A 1 319 ? -12.279 -15.495 11.105 1.00 97.31 319 ILE A CA 1
ATOM 2497 C C . ILE A 1 319 ? -11.806 -14.896 12.432 1.00 97.31 319 ILE A C 1
ATOM 2499 O O . ILE A 1 319 ? -12.180 -13.788 12.820 1.00 97.31 319 ILE A O 1
ATOM 2503 N N . ASN A 1 320 ? -10.942 -15.627 13.135 1.00 97.38 320 ASN A N 1
ATOM 2504 C CA . ASN A 1 320 ? -10.247 -15.121 14.313 1.00 97.38 320 ASN A CA 1
ATOM 2505 C C . ASN A 1 320 ? -8.792 -14.801 13.952 1.00 97.38 320 ASN A C 1
ATOM 2507 O O . ASN A 1 320 ? -8.040 -15.691 13.552 1.00 97.38 320 ASN A O 1
ATOM 2511 N N . VAL A 1 321 ? -8.396 -13.538 14.116 1.00 97.12 321 VAL A N 1
ATOM 2512 C CA . VAL A 1 321 ? -7.016 -13.082 13.916 1.00 97.12 321 VAL A CA 1
ATOM 2513 C C . VAL A 1 321 ? -6.417 -12.730 15.273 1.00 97.12 321 VAL A C 1
ATOM 2515 O O . VAL A 1 321 ? -6.679 -11.665 15.815 1.00 97.12 321 VAL A O 1
ATOM 2518 N N . ASP A 1 322 ? -5.618 -13.636 15.837 1.00 95.38 322 ASP A N 1
ATOM 2519 C CA . ASP A 1 322 ? -4.900 -13.442 17.108 1.00 95.38 322 ASP A CA 1
ATOM 2520 C C . ASP A 1 322 ? -5.794 -12.998 18.294 1.00 95.38 322 ASP A C 1
ATOM 2522 O O . ASP A 1 322 ? -5.379 -12.215 19.148 1.00 95.38 322 ASP A O 1
ATOM 2526 N N . GLY A 1 323 ? -7.022 -13.523 18.369 1.00 94.81 323 GLY A N 1
ATOM 2527 C CA . GLY A 1 323 ? -8.017 -13.196 19.398 1.00 94.81 323 GLY A CA 1
ATOM 2528 C C . GLY A 1 323 ? -9.037 -12.133 18.978 1.00 94.81 323 GLY A C 1
ATOM 2529 O O . GLY A 1 323 ? -9.889 -11.770 19.785 1.00 94.81 323 GLY A O 1
ATOM 2530 N N . ILE A 1 324 ? -8.968 -11.642 17.737 1.00 98.25 324 ILE A N 1
ATOM 2531 C CA . ILE A 1 324 ? -9.805 -10.555 17.219 1.00 98.25 324 ILE A CA 1
ATOM 2532 C C . ILE A 1 324 ? -10.852 -11.117 16.244 1.00 98.25 324 ILE A C 1
ATOM 2534 O O . ILE A 1 324 ? -10.474 -11.653 15.193 1.00 98.25 324 ILE A O 1
ATOM 2538 N N . PRO A 1 325 ? -12.160 -10.970 16.535 1.00 97.94 325 PRO A N 1
ATOM 2539 C CA . PRO A 1 325 ? -13.219 -11.265 15.574 1.00 97.94 325 PRO A CA 1
ATOM 2540 C C . PRO A 1 325 ? -13.052 -10.404 14.321 1.00 97.94 325 PRO A C 1
ATOM 2542 O O . PRO A 1 325 ? -12.974 -9.175 14.418 1.00 97.94 325 PRO A O 1
ATOM 2545 N N . THR A 1 326 ? -12.961 -11.048 13.158 1.00 98.25 326 THR A N 1
ATOM 2546 C CA . THR A 1 326 ? -12.599 -10.390 11.901 1.00 98.25 326 THR A CA 1
ATOM 2547 C C . THR A 1 326 ? -13.495 -10.845 10.760 1.00 98.25 326 THR A C 1
ATOM 2549 O O . THR A 1 326 ? -13.465 -12.017 10.395 1.00 98.25 326 THR A O 1
ATOM 2552 N N . ALA A 1 327 ? -14.231 -9.915 10.157 1.00 97.25 327 ALA A N 1
ATOM 2553 C CA . ALA A 1 327 ? -14.997 -10.184 8.944 1.00 97.25 327 ALA A CA 1
ATOM 2554 C C . ALA A 1 327 ? -14.087 -10.091 7.712 1.00 97.25 327 ALA A C 1
ATOM 2556 O O . ALA A 1 327 ? -13.249 -9.189 7.625 1.00 97.25 327 ALA A O 1
ATOM 2557 N N . VAL A 1 328 ? -14.258 -10.985 6.739 1.00 96.69 328 VAL A N 1
ATOM 2558 C CA . VAL A 1 328 ? -13.543 -10.921 5.455 1.00 96.69 328 VAL A CA 1
ATOM 2559 C C . VAL A 1 328 ? -14.539 -10.657 4.332 1.00 96.69 328 VAL A C 1
ATOM 2561 O O . VAL A 1 328 ? -15.445 -11.450 4.083 1.00 96.69 328 VAL A O 1
ATOM 2564 N N . ILE A 1 329 ? -14.361 -9.545 3.625 1.00 95.38 329 ILE A N 1
ATOM 2565 C CA . ILE A 1 329 ? -15.249 -9.095 2.551 1.00 95.38 329 ILE A CA 1
ATOM 2566 C C . ILE A 1 329 ? -14.460 -8.817 1.271 1.00 95.38 329 ILE A C 1
ATOM 2568 O O . ILE A 1 329 ? -13.256 -8.575 1.294 1.00 95.38 329 ILE A O 1
ATOM 2572 N N . ASP A 1 330 ? -15.137 -8.850 0.127 1.00 91.75 330 ASP A N 1
ATOM 2573 C CA . ASP A 1 330 ? -14.499 -8.635 -1.176 1.00 91.75 330 ASP A CA 1
ATOM 2574 C C . ASP A 1 330 ? -14.372 -7.157 -1.569 1.00 91.75 330 ASP A C 1
ATOM 2576 O O . ASP A 1 330 ? -13.526 -6.815 -2.396 1.00 91.75 330 ASP A O 1
ATOM 2580 N N . SER A 1 331 ? -15.207 -6.283 -1.003 1.00 90.12 331 SER A N 1
ATOM 2581 C CA . SER A 1 331 ? -15.253 -4.860 -1.331 1.00 90.12 331 SER A CA 1
ATOM 2582 C C . SER A 1 331 ? -15.842 -4.030 -0.194 1.00 90.12 331 SER A C 1
ATOM 2584 O O . SER A 1 331 ? -16.810 -4.438 0.447 1.00 90.12 331 SER A O 1
ATOM 2586 N N . MET A 1 332 ? -15.337 -2.800 -0.030 1.00 90.00 332 MET A N 1
ATOM 2587 C CA . MET A 1 332 ? -15.909 -1.798 0.880 1.00 90.00 332 MET A CA 1
ATOM 2588 C C . MET A 1 332 ? -17.384 -1.495 0.609 1.00 90.00 332 MET A C 1
ATOM 2590 O O . MET A 1 332 ? -18.108 -1.114 1.523 1.00 90.00 332 MET A O 1
ATOM 2594 N N . LYS A 1 333 ? -17.863 -1.698 -0.625 1.00 87.69 333 LYS A N 1
ATOM 2595 C CA . LYS A 1 333 ? -19.277 -1.493 -0.976 1.00 87.69 333 LYS A CA 1
ATOM 2596 C C . LYS A 1 333 ? -20.241 -2.388 -0.193 1.00 87.69 333 LYS A C 1
ATOM 2598 O O . LYS A 1 333 ? -21.425 -2.083 -0.160 1.00 87.69 333 LYS A O 1
ATOM 2603 N N . LYS A 1 334 ? -19.748 -3.484 0.390 1.00 81.62 334 LYS A N 1
ATOM 2604 C CA . LYS A 1 334 ? -20.541 -4.436 1.179 1.00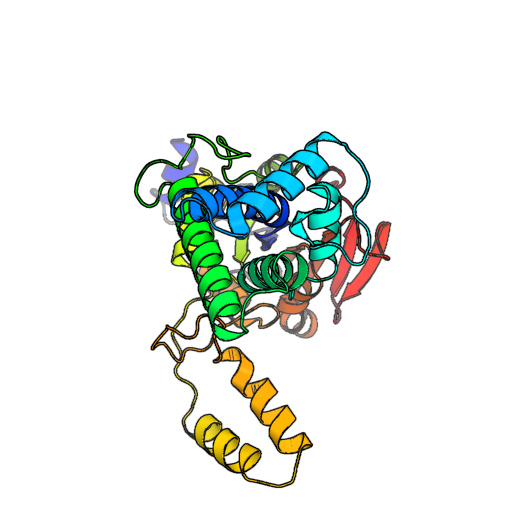 81.62 334 LYS A CA 1
ATOM 2605 C C . LYS A 1 334 ? -20.472 -4.190 2.684 1.00 81.62 334 LYS A C 1
ATOM 2607 O O . LYS A 1 334 ? -20.974 -5.008 3.447 1.00 81.62 334 LYS A O 1
ATOM 2612 N N . ILE A 1 335 ? -19.816 -3.115 3.122 1.00 82.81 335 ILE A N 1
ATOM 2613 C CA . ILE A 1 335 ? -19.812 -2.760 4.537 1.00 82.81 335 ILE A CA 1
ATOM 2614 C C . ILE A 1 335 ? -21.167 -2.127 4.869 1.00 82.81 335 ILE A C 1
ATOM 2616 O O . ILE A 1 335 ? -21.407 -0.939 4.615 1.00 82.81 335 ILE A O 1
ATOM 2620 N N . ASP A 1 336 ? -22.033 -2.943 5.460 1.00 69.38 336 ASP A N 1
ATOM 2621 C CA . ASP A 1 336 ? -23.198 -2.476 6.199 1.00 69.38 336 ASP A CA 1
ATOM 2622 C C . ASP A 1 336 ? -22.713 -2.017 7.582 1.00 69.38 336 ASP A C 1
ATOM 2624 O O . ASP A 1 336 ? -22.349 -2.833 8.431 1.00 69.38 336 ASP A O 1
ATOM 2628 N N . LEU A 1 337 ? -22.610 -0.693 7.751 1.00 62.47 337 LEU A N 1
ATOM 2629 C CA . LEU A 1 337 ? -22.289 -0.024 9.019 1.00 62.47 337 LEU A CA 1
ATOM 2630 C C . LEU A 1 337 ? -23.554 0.422 9.733 1.00 62.47 337 LEU A C 1
ATOM 2632 O O . LEU A 1 337 ? -24.395 1.044 9.037 1.00 62.47 337 LEU A O 1
#

pLDDT: mean 85.77, std 14.33, range [33.84, 98.25]

Organism: NCBI:txid453603

InterPro domains:
  IPR023214 HAD superfamily [G3DSA:3.40.50.1000] (154-336)
  IPR036412 HAD-like superfamily [SSF56784] (23-307)

Secondary structure (DSSP, 8-state):
-HHHHHHHHS---------EEEEEETBTTTB-HHHHHHHHHHHHHHHHHHHSTT-HHHHHHHHHHHHHHHTPPPPTTS-GGGS-HHHHHHHHHH-TT--HHHHHHHHHHHH-TTS-HHHHHHHHHHHHHHHHHHHHHHTTSSSPPP-TT-S-TT----BPTTHHHHHHHH--TTEEEEEEEEEEHHHHHHHHHHTT-GGG-SEEEEE----PPPHHHHHHHHHHHHSS-HHHHHHHHHHHGGG--S-TT---------TT-THHHHHHHHHHT--TTS-EEEEESSHHHHHTTHHHHHHT--EEEEEE-TT-TTTT-EEEETTEEEEEES-GGG---

Radius of gyration: 22.28 Å; chains: 1; bounding box: 54×50×58 Å

Foldseek 3Di:
DCPVVVVVPDDPDPQQAAQAEEEEEVDPFWWPNLLLLLQLLQQLLQVLLVVDPPDLSVVLNVVLVVLQVVPDADDPLAQLSSHDSVVSSLVCLVVVVQDQLNSLLSSLCSSPVVDDPVRSNVSSVSSVVSSVVLLCLLLVRDDHRDQPRGPCNNRHMDTFPLSVVVLVVQQDSNHAYEYEYQAEQVSQVSNCVSVVCPSSHPYYHYWYFDDADDPVLVVQCVVLVPDPDVVSNVVSCVVLVQQDDPPPPDPGRGGTCGFPQLVRVVVVCVVVVPDQAREYEFEEQDLSRQNVCLVSLVVPGRYAYEHADLSDPQAPHFDARNNHTYHYHPHSVPDPD

Sequence (337 aa):
MQERDAARKSNPEPAAEIKQLAVLDWDDCVRDEKGMTYQLLHNALAITARESEASPLSRAVAQLNKRMQSGLPATDSAPLLMKTQEDFTKHLMVRHHIFSPKIARDFVDKMLPELGKEEAASLAERIHANFKEQYNRSIGKGGPIEKNGVPFPHCEPKLLPGAKELLDKICTPDSRVAVISNRDHDDFSGEVKHMNLLEKVDVISGSTRREKMPEDLQKRIVSALRGDDREVARRTLIEARCYAHPDSNSQSTGRMHIKPDPTRLNRVLEQLKVGKEVPIISYGDQLSDVKQMAGLAKEGWKVKGVIINSQNPDVGKDINVDGIPTAVIDSMKKIDL